Protein AF-A0A485B5W1-F1 (afdb_monomer)

Mean predicted aligned error: 10.77 Å

pLDDT: mean 86.9, std 12.08, range [35.0, 97.88]

Sequence (256 aa):
MRLMSPIAGGEKAIRLLQACAFFSGRDAIAPIDLILLQECLWHDAESRNLLQQQIDILMTGHAWQQQAMLNKLGAITQQRLHIQQQQSDKTALKVTRLGGMFSRKPHYELPPEVQSPTVTLLLQKPLKLHDIEVIHITFERQALENWLEKGGEIRGKLNGIGFALTLNMEVDAAQHLVVRDVSLQGSRLSLPGSSTPENMPTEIRQQLSALDEEWHQQHNRFSEQQKCLFINEEWLGRIEASLQDVAVQIKQAQQC

Radius of gyration: 29.52 Å; Cα contacts (8 Å, |Δi|>4): 318; chains: 1; bounding box: 61×41×85 Å

InterPro domains:
  IPR022547 ATPase, RavA, C-terminal [PF12592] (201-255)
  IPR041538 ATPase RavA-like, AAA lid domain [PF17868] (12-55)
  IPR046898 ATPase RavA, LARA domain [PF20265] (92-193)
  IPR046932 ATPase RavA, LARA domain superfamily [G3DSA:2.40.128.430] (88-199)
  IPR050513 RavA family ATPases [PTHR32204] (11-218)

Organism: Kluyvera cryocrescens (NCBI:txid580)

Nearest PDB structures (foldseek):
  3nbx-assembly1_X  TM=5.928E-01  e=3.652E-31  Escherichia coli K-12
  6q7m-assembly1_Z  TM=5.421E-01  e=2.462E-29  Escherichia coli
  4upb-assembly1_C  TM=5.215E-01  e=1.454E-23  Escherichia coli K-12
  5fl2-assembly1_K  TM=9.332E-01  e=4.124E-14  Escherichia coli K-12
  4upf-assembly1_D  TM=1.004E+00  e=7.769E-10  Escherichia coli str. K-12 substr. MG1655

Secondary structure (DSSP, 8-state):
-----HHHHHHHHHHHHHHHHHHTT-SS--GGGGGGGGGTS-SSHHHHHHHHHHHHHHHHHTTTSHHHHHHHHHHHHHHHHHHHHHHHHHHB-BPEEE--TT-SS-EEE--TT--SSEEEEEEEEEEEETTEEEEEEEEEHHHHHHHHHH-S-EEEEETT-SSPEEEEEEE-TTSBEEEE-TT--EEEEE-TTS-PPPSS-HHHHHHHHHHHHHHHHHHHHHHHH---TTS-HHHHHHHHHHHHHHHHHHHHHHH-

Foldseek 3Di:
DDDDDLVNLVVVLVVQQCVLQVVLVHNDRALQSCCCCLVRRDDDPVSSVVSNVVNLCCLLPPRLPLVVLVVLLVVLLVVFVVVLVVLCLVFFFAWDWDDDPDDPDIATHGDPVPDDQKFKWAWLDFDQAPNDTAGIWIAGRVQVNCCRGPNDWGFTDGVPDDDTDTWDWDQDPSRFIWTAHPVRDITTIGGPPSDRPPSADPVSVVSLVVSVVSLVVSVVSLVSVVSGPVGDVVSVVSSVVSSVVSVVSSVVSVVD

Solvent-accessible surface area (backbone atoms only — not comparable to full-atom values): 14519 Å² total; per-residue (Å²): 135,81,80,73,53,74,69,64,50,52,58,52,51,52,54,50,32,47,50,52,20,47,80,44,79,35,100,55,72,52,67,75,47,58,60,61,48,56,82,65,75,50,88,50,74,67,49,34,53,52,41,45,52,53,49,49,51,38,53,42,32,51,60,63,41,40,48,58,53,51,53,51,50,51,51,51,54,50,52,48,53,50,52,53,51,56,50,44,66,74,35,34,40,57,43,48,74,52,86,60,104,78,62,97,61,82,26,38,39,79,47,89,85,71,71,57,71,60,42,60,31,32,38,77,47,70,43,58,50,94,89,36,84,32,51,32,37,30,30,50,36,70,60,54,49,48,32,37,53,73,49,82,86,45,58,32,14,55,63,73,43,86,68,65,40,80,53,55,67,48,72,47,98,85,31,30,41,31,42,38,37,94,84,66,54,72,23,45,29,19,49,82,85,44,77,76,76,68,88,71,51,71,69,60,52,52,52,52,50,54,51,50,53,51,49,52,54,37,53,50,54,47,66,68,57,66,66,38,92,89,58,62,66,70,58,52,55,51,34,50,49,37,50,48,54,50,53,52,52,53,54,50,65,74,72,101

Structure (mmCIF, N/CA/C/O backbone):
data_AF-A0A485B5W1-F1
#
_entry.id   AF-A0A485B5W1-F1
#
loop_
_atom_site.group_PDB
_atom_site.id
_atom_site.type_symbol
_atom_site.label_atom_id
_atom_site.label_alt_id
_atom_site.label_comp_id
_atom_site.label_asym_id
_atom_site.label_entity_id
_atom_site.label_seq_id
_atom_site.pdbx_PDB_ins_code
_atom_site.Cartn_x
_atom_site.Cartn_y
_atom_site.Cartn_z
_atom_site.occupancy
_atom_site.B_iso_or_equiv
_atom_site.auth_seq_id
_atom_site.auth_comp_id
_atom_site.auth_asym_id
_atom_site.auth_atom_id
_atom_site.pdbx_PDB_model_num
ATOM 1 N N . MET A 1 1 ? 20.184 -15.939 -48.953 1.00 35.62 1 MET A N 1
ATOM 2 C CA . MET A 1 1 ? 19.481 -15.668 -47.683 1.00 35.62 1 MET A CA 1
ATOM 3 C C . MET A 1 1 ? 20.337 -16.246 -46.557 1.00 35.62 1 MET A C 1
ATOM 5 O O . MET A 1 1 ? 20.283 -17.441 -46.307 1.00 35.62 1 MET A O 1
ATOM 9 N N . ARG A 1 2 ? 21.281 -15.463 -46.009 1.00 35.00 2 ARG A N 1
ATOM 10 C CA . ARG A 1 2 ? 22.162 -15.941 -44.928 1.00 35.00 2 ARG A CA 1
ATOM 11 C C . ARG A 1 2 ? 21.379 -15.849 -43.623 1.00 35.00 2 ARG A C 1
ATOM 13 O O . ARG A 1 2 ? 21.123 -14.744 -43.160 1.00 35.00 2 ARG A O 1
ATOM 20 N N . LEU A 1 3 ? 21.014 -16.999 -43.063 1.00 40.00 3 LEU A N 1
ATOM 21 C CA . LEU A 1 3 ? 20.610 -17.119 -41.666 1.00 40.00 3 LEU A CA 1
ATOM 22 C C . LEU A 1 3 ? 21.776 -16.601 -40.814 1.00 40.00 3 LEU A C 1
ATOM 24 O O . LEU A 1 3 ? 22.820 -17.245 -40.715 1.00 40.00 3 LEU A O 1
ATOM 28 N N . MET A 1 4 ? 21.645 -15.385 -40.283 1.00 40.59 4 MET A N 1
ATOM 29 C CA . MET A 1 4 ? 22.528 -14.903 -39.226 1.00 40.59 4 MET A CA 1
ATOM 30 C C . MET A 1 4 ? 22.317 -15.823 -38.021 1.00 40.59 4 MET A C 1
ATOM 32 O O . MET A 1 4 ? 21.194 -15.951 -37.543 1.00 40.59 4 MET A O 1
ATOM 36 N N . SER A 1 5 ? 23.381 -16.485 -37.554 1.00 41.84 5 SER A N 1
ATOM 37 C CA . SER A 1 5 ? 23.337 -17.262 -36.312 1.00 41.84 5 SER A CA 1
ATOM 38 C C . SER A 1 5 ? 22.783 -16.396 -35.171 1.00 41.84 5 SER A C 1
ATOM 40 O O . SER A 1 5 ? 23.207 -15.241 -35.060 1.00 41.84 5 SER A O 1
ATOM 42 N N . PRO A 1 6 ? 21.930 -16.934 -34.278 1.00 50.56 6 PRO A N 1
ATOM 43 C CA . PRO A 1 6 ? 21.351 -16.189 -33.151 1.00 50.56 6 PRO A CA 1
ATOM 44 C C . PRO A 1 6 ? 22.407 -15.465 -32.296 1.00 50.56 6 PRO A C 1
ATOM 46 O O . PRO A 1 6 ? 22.206 -14.342 -31.845 1.00 50.56 6 PRO A O 1
ATOM 49 N N . ILE A 1 7 ? 23.589 -16.076 -32.163 1.00 51.03 7 ILE A N 1
ATOM 50 C CA . ILE A 1 7 ? 24.740 -15.556 -31.411 1.00 51.03 7 ILE A CA 1
ATOM 51 C C . ILE A 1 7 ? 25.354 -14.309 -32.085 1.00 51.03 7 ILE A C 1
ATOM 53 O O . ILE A 1 7 ? 25.757 -13.368 -31.407 1.00 51.03 7 ILE A O 1
ATOM 57 N N . ALA A 1 8 ? 25.364 -14.251 -33.421 1.00 56.09 8 ALA A N 1
ATOM 58 C CA . ALA A 1 8 ? 25.905 -13.118 -34.177 1.00 56.09 8 ALA A CA 1
ATOM 59 C C . ALA A 1 8 ? 24.960 -11.900 -34.194 1.00 56.09 8 ALA A C 1
ATOM 61 O O . ALA A 1 8 ? 25.404 -10.781 -34.458 1.00 56.09 8 ALA A O 1
ATOM 62 N N . GLY A 1 9 ? 23.663 -12.105 -33.936 1.00 64.88 9 GLY A N 1
ATOM 63 C CA . GLY A 1 9 ? 22.690 -11.024 -33.752 1.00 64.88 9 GLY A CA 1
ATOM 64 C C . GLY A 1 9 ? 22.901 -10.280 -32.431 1.00 64.88 9 GLY A C 1
ATOM 65 O O . GLY A 1 9 ? 22.929 -9.051 -32.419 1.00 64.88 9 GLY A O 1
ATOM 66 N N . GLY A 1 10 ? 23.154 -11.020 -31.346 1.00 69.75 10 GLY A N 1
ATOM 67 C CA . GLY A 1 10 ? 23.384 -10.452 -30.014 1.00 69.75 10 GLY A CA 1
ATOM 68 C C . GLY A 1 10 ? 24.636 -9.576 -29.924 1.00 69.75 10 GLY A C 1
ATOM 69 O O . GLY A 1 10 ? 24.576 -8.474 -29.387 1.00 69.75 10 GLY A O 1
ATOM 70 N N . GLU A 1 11 ? 25.760 -10.004 -30.510 1.00 80.19 11 GLU A N 1
ATOM 71 C CA . GLU A 1 11 ? 27.005 -9.218 -30.464 1.00 80.19 11 GLU A CA 1
ATOM 72 C C . GLU A 1 11 ? 26.877 -7.878 -31.212 1.00 80.19 11 GLU A C 1
ATOM 74 O O . GLU A 1 11 ? 27.370 -6.845 -30.757 1.00 80.19 11 GLU A O 1
ATOM 79 N N . LYS A 1 12 ? 26.163 -7.869 -32.345 1.00 85.00 12 LYS A N 1
ATOM 80 C CA . LYS A 1 12 ? 25.886 -6.639 -33.102 1.00 85.00 12 LYS A CA 1
ATOM 81 C C . LYS A 1 12 ? 24.940 -5.709 -32.348 1.00 85.00 12 LYS A C 1
ATOM 83 O O . LYS A 1 12 ? 25.176 -4.504 -32.339 1.00 85.00 12 LYS A O 1
ATOM 88 N N . ALA A 1 13 ? 23.915 -6.264 -31.702 1.00 87.56 13 ALA A N 1
ATOM 89 C CA . ALA A 1 13 ? 22.994 -5.497 -30.873 1.00 87.56 13 ALA A CA 1
ATOM 90 C C . ALA A 1 13 ? 23.733 -4.823 -29.708 1.00 87.56 13 ALA A C 1
ATOM 92 O O . ALA A 1 13 ? 23.578 -3.627 -29.506 1.00 87.56 13 ALA A O 1
ATOM 93 N N . ILE A 1 14 ? 24.627 -5.534 -29.013 1.00 89.25 14 ILE A N 1
ATOM 94 C CA . ILE A 1 14 ? 25.430 -4.950 -27.925 1.00 89.25 14 ILE A CA 1
ATOM 95 C C . ILE A 1 14 ? 26.284 -3.779 -28.426 1.00 89.25 14 ILE A C 1
ATOM 97 O O . ILE A 1 14 ? 26.302 -2.727 -27.791 1.00 89.25 14 ILE A O 1
ATOM 101 N N . ARG A 1 15 ? 26.949 -3.914 -29.581 1.00 91.69 15 ARG A N 1
ATOM 102 C CA . ARG A 1 15 ? 27.729 -2.807 -30.164 1.00 91.69 15 ARG A CA 1
ATOM 103 C C . ARG A 1 15 ? 26.858 -1.596 -30.504 1.00 91.69 15 ARG A C 1
ATOM 105 O O . ARG A 1 15 ? 27.306 -0.467 -30.323 1.00 91.69 15 ARG A O 1
ATOM 112 N N . LEU A 1 16 ? 25.624 -1.816 -30.962 1.00 92.25 16 LEU A N 1
ATOM 113 C CA . LEU A 1 16 ? 24.659 -0.739 -31.195 1.00 92.25 16 LEU A CA 1
ATOM 114 C C . LEU A 1 16 ? 24.298 -0.021 -29.887 1.00 92.25 16 LEU A C 1
ATOM 116 O O . LEU A 1 16 ? 24.321 1.205 -29.848 1.00 92.25 16 LEU A O 1
ATOM 120 N N . LEU A 1 17 ? 24.028 -0.768 -28.812 1.00 93.62 17 LEU A N 1
ATOM 121 C CA . LEU A 1 17 ? 23.739 -0.193 -27.493 1.00 93.62 17 LEU A CA 1
ATOM 122 C C . LEU A 1 17 ? 24.925 0.622 -26.952 1.00 93.62 17 LEU A C 1
ATOM 124 O O . LEU A 1 17 ? 24.738 1.720 -26.437 1.00 93.62 17 LEU A O 1
ATOM 128 N N . GLN A 1 18 ? 26.153 0.120 -27.114 1.00 94.19 18 GLN A N 1
ATOM 129 C CA . GLN A 1 18 ? 27.373 0.840 -26.726 1.00 94.19 18 GLN A CA 1
ATOM 130 C C . GLN A 1 18 ? 27.545 2.139 -27.517 1.00 94.19 18 GLN A C 1
ATOM 132 O O . GLN A 1 18 ? 27.874 3.171 -26.937 1.00 94.19 18 GLN A O 1
ATOM 137 N N . ALA A 1 19 ? 27.298 2.105 -28.829 1.00 93.25 19 ALA A N 1
ATOM 138 C CA . ALA A 1 19 ? 27.342 3.301 -29.662 1.00 93.25 19 ALA A CA 1
ATOM 139 C C . ALA A 1 19 ? 26.269 4.317 -29.240 1.00 93.25 19 ALA A C 1
ATOM 141 O O . ALA A 1 19 ? 26.565 5.505 -29.137 1.00 93.25 19 ALA A O 1
ATOM 142 N N . CYS A 1 20 ? 25.052 3.855 -28.942 1.00 92.69 20 CYS A N 1
ATOM 143 C CA . CYS A 1 20 ? 23.964 4.693 -28.441 1.00 92.69 20 CYS A CA 1
ATOM 144 C C . CYS A 1 20 ? 24.353 5.415 -27.143 1.00 92.69 20 CYS A C 1
ATOM 146 O O . CYS A 1 20 ? 24.204 6.637 -27.052 1.00 92.69 20 CYS A O 1
ATOM 148 N N . ALA A 1 21 ? 24.924 4.686 -26.180 1.00 93.19 21 ALA A N 1
ATOM 149 C CA . ALA A 1 21 ? 25.443 5.259 -24.942 1.00 93.19 21 ALA A CA 1
ATOM 150 C C . ALA A 1 21 ? 26.533 6.307 -25.213 1.00 93.19 21 ALA A C 1
ATOM 152 O O . ALA A 1 21 ? 26.399 7.452 -24.778 1.00 93.19 21 ALA A O 1
ATOM 153 N N . PHE A 1 22 ? 27.544 5.951 -26.011 1.00 94.44 22 PHE A N 1
ATOM 154 C CA . PHE A 1 22 ? 28.666 6.828 -26.347 1.00 94.44 22 PHE A CA 1
ATOM 155 C C . PHE A 1 22 ? 28.212 8.138 -27.008 1.00 94.44 22 PHE A C 1
ATOM 157 O O . PHE A 1 22 ? 28.581 9.223 -26.562 1.00 94.44 22 PHE A O 1
ATOM 164 N N . PHE A 1 23 ? 27.354 8.066 -28.031 1.00 94.06 23 PHE A N 1
ATOM 165 C CA . PHE A 1 23 ? 26.835 9.255 -28.720 1.00 94.06 23 PHE A CA 1
ATOM 166 C C . PHE A 1 23 ? 25.823 10.053 -27.888 1.00 94.06 23 PHE A C 1
ATOM 168 O O . PHE A 1 23 ? 25.570 11.215 -28.196 1.00 94.06 23 PHE A O 1
ATOM 175 N N . SER A 1 24 ? 25.280 9.462 -26.822 1.00 91.81 24 SER A N 1
ATOM 176 C CA . SER A 1 24 ? 24.464 10.163 -25.822 1.00 91.81 24 SER A CA 1
ATOM 177 C C . SER A 1 24 ? 25.302 10.728 -24.664 1.00 91.81 24 SER A C 1
ATOM 179 O O . SER A 1 24 ? 24.736 11.184 -23.674 1.00 91.81 24 SER A O 1
ATOM 181 N N . GLY A 1 25 ? 26.639 10.693 -24.757 1.00 91.00 25 GLY A N 1
ATOM 182 C CA . GLY A 1 25 ? 27.549 11.233 -23.741 1.00 91.00 25 GLY A CA 1
ATOM 183 C C . GLY A 1 25 ? 27.691 10.364 -22.488 1.00 91.00 25 GLY A C 1
ATOM 184 O O . GLY A 1 25 ? 28.016 10.888 -21.426 1.00 91.00 25 GLY A O 1
ATOM 185 N N . ARG A 1 26 ? 27.417 9.056 -22.589 1.00 92.56 26 ARG A N 1
ATOM 186 C CA . ARG A 1 26 ? 27.512 8.088 -21.487 1.00 92.56 26 ARG A CA 1
ATOM 187 C C . ARG A 1 26 ? 28.623 7.072 -21.742 1.00 92.56 26 ARG A C 1
ATOM 189 O O . ARG A 1 26 ? 28.743 6.541 -22.841 1.00 92.56 26 ARG A O 1
ATOM 196 N N . ASP A 1 27 ? 29.355 6.720 -20.688 1.00 91.69 27 ASP A N 1
ATOM 197 C CA . ASP A 1 27 ? 30.439 5.724 -20.745 1.00 91.69 27 ASP A CA 1
ATOM 198 C C . ASP A 1 27 ? 29.948 4.271 -20.594 1.00 91.69 27 ASP A C 1
ATOM 200 O O . ASP A 1 27 ? 30.721 3.322 -20.729 1.00 91.69 27 ASP A O 1
ATOM 204 N N . ALA A 1 28 ? 28.657 4.078 -20.308 1.00 93.62 28 ALA A N 1
ATOM 205 C CA . ALA A 1 28 ? 28.046 2.770 -20.111 1.00 93.62 28 ALA A CA 1
ATOM 206 C C . ALA A 1 28 ? 26.631 2.697 -20.701 1.00 93.62 28 ALA A C 1
ATOM 208 O O . ALA A 1 28 ? 25.897 3.692 -20.750 1.00 93.62 28 ALA A O 1
ATOM 209 N N . ILE A 1 29 ? 26.247 1.482 -21.105 1.00 93.81 29 ILE A N 1
ATOM 210 C CA . ILE A 1 29 ? 24.880 1.157 -21.524 1.00 93.81 29 ILE A CA 1
ATOM 211 C C . ILE A 1 29 ? 23.937 1.418 -20.345 1.00 93.81 29 ILE A C 1
ATOM 213 O O . ILE A 1 29 ? 24.166 0.925 -19.239 1.00 93.81 29 ILE A O 1
ATOM 217 N N . ALA A 1 30 ? 22.875 2.175 -20.593 1.00 93.62 30 ALA A N 1
ATOM 218 C CA . ALA A 1 30 ? 21.804 2.439 -19.647 1.00 93.62 30 ALA A CA 1
ATOM 219 C C . ALA A 1 30 ? 20.557 1.618 -20.010 1.00 93.62 30 ALA A C 1
ATOM 221 O O . ALA A 1 30 ? 20.403 1.216 -21.166 1.00 93.62 30 ALA A O 1
ATOM 222 N N . PRO A 1 31 ? 19.625 1.408 -19.061 1.00 93.69 31 PRO A N 1
ATOM 223 C CA . PRO A 1 31 ? 18.381 0.687 -19.326 1.00 93.69 31 PRO A CA 1
ATOM 224 C C . PRO A 1 31 ? 17.601 1.224 -20.533 1.00 93.69 31 PRO A C 1
ATOM 226 O O . PRO A 1 31 ? 17.065 0.436 -21.305 1.00 93.69 31 PRO A O 1
ATOM 229 N N . ILE A 1 32 ? 17.618 2.543 -20.756 1.00 94.31 32 ILE A N 1
ATOM 230 C CA . ILE A 1 32 ? 16.929 3.184 -21.883 1.00 94.31 32 ILE A CA 1
ATOM 231 C C . ILE A 1 32 ? 17.435 2.721 -23.260 1.00 94.31 32 ILE A C 1
ATOM 233 O O . ILE A 1 32 ? 16.662 2.665 -24.212 1.00 94.31 32 ILE A O 1
ATOM 237 N N . ASP A 1 33 ? 18.709 2.327 -23.373 1.00 94.19 33 ASP A N 1
ATOM 238 C CA . ASP A 1 33 ? 19.275 1.867 -24.646 1.00 94.19 33 ASP A CA 1
ATOM 239 C C . ASP A 1 33 ? 18.606 0.572 -25.114 1.00 94.19 33 ASP A C 1
ATOM 241 O O . ASP A 1 33 ? 18.490 0.329 -26.314 1.00 94.19 33 ASP A O 1
ATOM 245 N N . LEU A 1 34 ? 18.130 -0.256 -24.177 1.00 93.00 34 LEU A N 1
ATOM 246 C CA . LEU A 1 34 ? 17.523 -1.556 -24.469 1.00 93.00 34 LEU A CA 1
ATOM 247 C C . LEU A 1 34 ? 16.257 -1.441 -25.327 1.00 93.00 34 LEU A C 1
ATOM 249 O O . LEU A 1 34 ? 15.891 -2.410 -25.988 1.00 93.00 34 LEU A O 1
ATOM 253 N N . ILE A 1 35 ? 15.631 -0.263 -25.387 1.00 93.31 35 ILE A N 1
ATOM 254 C CA . ILE A 1 35 ? 14.517 0.017 -26.301 1.00 93.31 35 ILE A CA 1
ATOM 255 C C . ILE A 1 35 ? 14.933 -0.223 -27.760 1.00 93.31 35 ILE A C 1
ATOM 257 O O . ILE A 1 35 ? 14.134 -0.725 -28.549 1.00 93.31 35 ILE A O 1
ATOM 261 N N . LEU A 1 36 ? 16.194 0.042 -28.125 1.00 91.75 36 LEU A N 1
ATOM 262 C CA . LEU A 1 36 ? 16.706 -0.180 -29.485 1.00 91.75 36 LEU A CA 1
ATOM 263 C C . LEU A 1 36 ? 16.672 -1.651 -29.911 1.00 91.75 36 LEU A C 1
ATOM 265 O O . LEU A 1 36 ? 16.670 -1.953 -31.107 1.00 91.75 36 LEU A O 1
ATOM 269 N N . LEU A 1 37 ? 16.608 -2.579 -28.953 1.00 89.44 37 LEU A N 1
ATOM 270 C CA . LEU A 1 37 ? 16.493 -3.999 -29.257 1.00 89.44 37 LEU A CA 1
ATOM 271 C C . LEU A 1 37 ? 15.193 -4.322 -29.999 1.00 89.44 37 LEU A C 1
ATOM 273 O O . LEU A 1 37 ? 15.192 -5.292 -30.757 1.00 89.44 37 LEU A O 1
ATOM 277 N N . GLN A 1 38 ? 14.147 -3.488 -29.868 1.00 85.50 38 GLN A N 1
ATOM 278 C CA . GLN A 1 38 ? 12.860 -3.672 -30.551 1.00 85.50 38 GLN A CA 1
ATOM 279 C C . GLN A 1 38 ? 12.995 -3.689 -32.077 1.00 85.50 38 GLN A C 1
ATOM 281 O O . GLN A 1 38 ? 12.179 -4.303 -32.753 1.00 85.50 38 GLN A O 1
ATOM 286 N N . GLU A 1 39 ? 14.049 -3.067 -32.611 1.00 82.25 39 GLU A N 1
ATOM 287 C CA . GLU A 1 39 ? 14.339 -3.017 -34.046 1.00 82.25 39 GLU A CA 1
ATOM 288 C C . GLU A 1 39 ? 15.388 -4.056 -34.482 1.00 82.25 39 GLU A C 1
ATOM 290 O O . GLU A 1 39 ? 15.674 -4.188 -35.670 1.00 82.25 39 GLU A O 1
ATOM 295 N N . CYS A 1 40 ? 15.972 -4.812 -33.542 1.00 83.25 40 CYS A N 1
ATOM 296 C CA . CYS A 1 40 ? 17.137 -5.666 -33.804 1.00 83.25 40 CYS A CA 1
ATOM 297 C C . CYS A 1 40 ? 16.861 -7.174 -33.748 1.00 83.25 40 CYS A C 1
ATOM 299 O O . CYS A 1 40 ? 17.621 -7.942 -34.340 1.00 83.25 40 CYS A O 1
ATOM 301 N N . LEU A 1 41 ? 15.850 -7.619 -32.993 1.00 79.81 41 LEU A N 1
ATOM 302 C CA . LEU A 1 41 ? 15.706 -9.038 -32.622 1.00 79.81 41 LEU A CA 1
ATOM 303 C C . LEU A 1 41 ? 14.535 -9.770 -33.302 1.00 79.81 41 LEU A C 1
ATOM 305 O O . LEU A 1 41 ? 14.390 -10.978 -33.116 1.00 79.81 41 LEU A O 1
ATOM 309 N N . TRP A 1 42 ? 13.711 -9.081 -34.094 1.00 85.38 42 TRP A N 1
ATOM 310 C CA . TRP A 1 42 ? 12.572 -9.691 -34.787 1.00 85.38 42 TRP A CA 1
ATOM 311 C C . TRP A 1 42 ? 12.943 -10.191 -36.190 1.00 85.38 42 TRP A C 1
ATOM 313 O O . TRP A 1 42 ? 13.877 -9.699 -36.822 1.00 85.38 42 TRP A O 1
ATOM 323 N N . HIS A 1 43 ? 12.211 -11.192 -36.677 1.00 86.38 43 HIS A N 1
ATOM 324 C CA . HIS A 1 43 ? 12.403 -11.779 -38.014 1.00 86.38 43 HIS A CA 1
ATOM 325 C C . HIS A 1 43 ? 11.090 -11.964 -38.792 1.00 86.38 43 HIS A C 1
ATOM 327 O O . HIS A 1 43 ? 11.123 -12.230 -39.993 1.00 86.38 43 HIS A O 1
ATOM 333 N N . ASP A 1 44 ? 9.948 -11.770 -38.132 1.00 89.31 44 ASP A N 1
ATOM 334 C CA . ASP A 1 44 ? 8.604 -11.740 -38.704 1.00 89.31 44 ASP A CA 1
ATOM 335 C C . ASP A 1 44 ? 7.676 -10.825 -37.873 1.00 89.31 44 ASP A C 1
ATOM 337 O O . ASP A 1 44 ? 8.092 -10.209 -36.888 1.00 89.31 44 ASP A O 1
ATOM 341 N N . ALA A 1 45 ? 6.412 -10.701 -38.286 1.00 89.25 45 ALA A N 1
ATOM 342 C CA . ALA A 1 45 ? 5.441 -9.838 -37.612 1.00 89.25 45 ALA A CA 1
ATOM 343 C C . ALA A 1 45 ? 5.067 -10.326 -36.198 1.00 89.25 45 ALA A C 1
ATOM 345 O O . ALA A 1 45 ? 4.819 -9.506 -35.316 1.00 89.25 45 ALA A O 1
ATOM 346 N N . GLU A 1 46 ? 5.040 -11.640 -35.968 1.00 91.19 46 GLU A N 1
ATOM 347 C CA . GLU A 1 46 ? 4.682 -12.223 -34.672 1.00 91.19 46 GLU A CA 1
ATOM 348 C C . GLU A 1 46 ? 5.783 -11.970 -33.632 1.00 91.19 46 GLU A C 1
ATOM 350 O O . GLU A 1 46 ? 5.521 -11.421 -32.560 1.00 91.19 46 GLU A O 1
ATOM 355 N N . SER A 1 47 ? 7.035 -12.267 -33.987 1.00 89.25 47 SER A N 1
ATOM 356 C CA . SER A 1 47 ? 8.212 -11.996 -33.157 1.00 89.25 47 SER A CA 1
ATOM 357 C C . SER A 1 47 ? 8.408 -10.504 -32.886 1.00 89.25 47 SER A C 1
ATOM 359 O O . SER A 1 47 ? 8.828 -10.143 -31.787 1.00 89.25 47 SER A O 1
ATOM 361 N N . ARG A 1 48 ? 8.050 -9.625 -33.833 1.00 89.06 48 ARG A N 1
ATOM 362 C CA . ARG A 1 48 ? 8.055 -8.170 -33.619 1.00 89.06 48 ARG A CA 1
ATOM 363 C C . ARG A 1 48 ? 7.070 -7.751 -32.529 1.00 89.06 48 ARG A C 1
ATOM 365 O O . ARG A 1 48 ? 7.455 -7.010 -31.628 1.00 89.06 48 ARG A O 1
ATOM 372 N N . ASN A 1 49 ? 5.829 -8.234 -32.589 1.00 91.19 49 ASN A N 1
ATOM 373 C CA . ASN A 1 49 ? 4.804 -7.896 -31.598 1.00 91.19 49 ASN A CA 1
ATOM 374 C C . ASN A 1 49 ? 5.184 -8.408 -30.203 1.00 91.19 49 ASN A C 1
ATOM 376 O O . ASN A 1 49 ? 5.097 -7.665 -29.226 1.00 91.19 49 ASN A O 1
ATOM 380 N N . LEU A 1 50 ? 5.667 -9.653 -30.117 1.00 91.88 50 LEU A N 1
ATOM 381 C CA . LEU A 1 50 ? 6.135 -10.227 -28.857 1.00 91.88 50 LEU A CA 1
ATOM 382 C C . LEU A 1 50 ? 7.293 -9.410 -28.270 1.00 91.88 50 LEU A C 1
ATOM 384 O O . LEU A 1 50 ? 7.287 -9.093 -27.083 1.00 91.88 50 LEU A O 1
ATOM 388 N N . LEU A 1 51 ? 8.277 -9.041 -29.091 1.00 90.56 51 LEU A N 1
ATOM 389 C CA . LEU A 1 51 ? 9.436 -8.268 -28.652 1.00 90.56 51 LEU A CA 1
ATOM 390 C C . LEU A 1 51 ? 9.052 -6.867 -28.164 1.00 90.56 51 LEU A C 1
ATOM 392 O O . LEU A 1 51 ? 9.543 -6.438 -27.122 1.00 90.56 51 LEU A O 1
ATOM 396 N N . GLN A 1 52 ? 8.159 -6.180 -28.882 1.00 90.31 52 GLN A N 1
ATOM 397 C CA . GLN A 1 52 ? 7.631 -4.884 -28.450 1.00 90.31 52 GLN A CA 1
ATOM 398 C C . GLN A 1 52 ? 6.945 -4.995 -27.086 1.00 90.31 52 GLN A C 1
ATOM 400 O O . GLN A 1 52 ? 7.228 -4.189 -26.204 1.00 90.31 52 GLN A O 1
ATOM 405 N N . GLN A 1 53 ? 6.124 -6.027 -26.875 1.00 92.88 53 GLN A N 1
ATOM 406 C CA . GLN A 1 53 ? 5.479 -6.270 -25.585 1.00 92.88 53 GLN A CA 1
ATOM 407 C C . GLN A 1 53 ? 6.497 -6.555 -24.467 1.00 92.88 53 GLN A C 1
ATOM 409 O O . GLN A 1 53 ? 6.363 -6.032 -23.365 1.00 92.88 53 GLN A O 1
ATOM 414 N N . GLN A 1 54 ? 7.523 -7.372 -24.724 1.00 93.25 54 GLN A N 1
ATOM 415 C CA . GLN A 1 54 ? 8.536 -7.694 -23.711 1.00 93.25 54 GLN A CA 1
ATOM 416 C C . GLN A 1 54 ? 9.385 -6.476 -23.331 1.00 93.25 54 GLN A C 1
ATOM 418 O O . GLN A 1 54 ? 9.691 -6.288 -22.155 1.00 93.25 54 GLN A O 1
ATOM 423 N N . ILE A 1 55 ? 9.740 -5.628 -24.301 1.00 94.44 55 ILE A N 1
ATOM 424 C CA . ILE A 1 55 ? 10.449 -4.371 -24.029 1.00 94.44 55 ILE A CA 1
ATOM 425 C C . ILE A 1 55 ? 9.546 -3.410 -23.261 1.00 94.44 55 ILE A C 1
ATOM 427 O O . ILE A 1 55 ? 10.024 -2.763 -22.335 1.00 94.44 55 ILE A O 1
ATOM 431 N N . ASP A 1 56 ? 8.251 -3.365 -23.576 1.00 94.69 56 ASP A N 1
ATOM 432 C CA . ASP A 1 56 ? 7.290 -2.537 -22.847 1.00 94.69 56 ASP A CA 1
ATOM 433 C C . ASP A 1 56 ? 7.205 -2.928 -21.369 1.00 94.69 56 ASP A C 1
ATOM 435 O O . ASP A 1 56 ? 7.426 -2.085 -20.497 1.00 94.69 56 ASP A O 1
ATOM 439 N N . ILE A 1 57 ? 7.032 -4.222 -21.084 1.00 95.19 57 ILE A N 1
ATOM 440 C CA . ILE A 1 57 ? 7.038 -4.769 -19.718 1.00 95.19 57 ILE A CA 1
ATOM 441 C C . ILE A 1 57 ? 8.373 -4.484 -19.017 1.00 95.19 57 ILE A C 1
ATOM 443 O O . ILE A 1 57 ? 8.402 -4.092 -17.850 1.00 95.19 57 ILE A O 1
ATOM 447 N N . LEU A 1 58 ? 9.496 -4.663 -19.715 1.00 96.06 58 LEU A N 1
ATOM 448 C CA . LEU A 1 58 ? 10.819 -4.423 -19.145 1.00 96.06 58 LEU A CA 1
ATOM 449 C C . LEU A 1 58 ? 11.006 -2.948 -18.764 1.00 96.06 58 LEU A C 1
ATOM 451 O O . LEU A 1 58 ? 11.439 -2.662 -17.648 1.00 96.06 58 LEU A O 1
ATOM 455 N N . MET A 1 59 ? 10.679 -2.023 -19.669 1.00 96.12 59 MET A N 1
ATOM 456 C CA . MET A 1 59 ? 10.890 -0.586 -19.473 1.00 96.12 59 MET A CA 1
ATOM 457 C C . MET A 1 59 ? 9.952 0.008 -18.423 1.00 96.12 59 MET A C 1
ATOM 459 O O . MET A 1 59 ? 10.390 0.819 -17.609 1.00 96.12 59 MET A O 1
ATOM 463 N N . THR A 1 60 ? 8.685 -0.410 -18.413 1.00 96.62 60 THR A N 1
ATOM 464 C CA . THR A 1 60 ? 7.666 0.123 -17.493 1.00 96.62 60 THR A CA 1
ATOM 465 C C . THR A 1 60 ? 7.618 -0.612 -16.151 1.00 96.62 60 THR A C 1
ATOM 467 O O . THR A 1 60 ? 7.113 -0.070 -15.173 1.00 96.62 60 THR A O 1
ATOM 470 N N . GLY A 1 61 ? 8.177 -1.824 -16.066 1.00 94.75 61 GLY A N 1
ATOM 471 C CA . GLY A 1 61 ? 8.143 -2.643 -14.852 1.00 94.75 61 GLY A CA 1
ATOM 472 C C . GLY A 1 61 ? 9.482 -2.810 -14.136 1.00 94.75 61 GLY A C 1
ATOM 473 O O . GLY A 1 61 ? 9.511 -2.913 -12.911 1.00 94.75 61 GLY A O 1
ATOM 474 N N . HIS A 1 62 ? 10.606 -2.876 -14.850 1.00 96.12 62 HIS A N 1
ATOM 475 C CA . HIS A 1 62 ? 11.855 -3.381 -14.263 1.00 96.12 62 HIS A CA 1
ATOM 476 C C . HIS A 1 62 ? 13.060 -2.461 -14.443 1.00 96.12 62 HIS A C 1
ATOM 478 O O . HIS A 1 62 ? 13.931 -2.441 -13.572 1.00 96.12 62 HIS A O 1
ATOM 484 N N . ALA A 1 63 ? 13.122 -1.708 -15.542 1.00 95.94 63 ALA A N 1
ATOM 485 C CA . ALA A 1 63 ? 14.284 -0.910 -15.925 1.00 95.94 63 ALA A CA 1
ATOM 486 C C . ALA A 1 63 ? 14.699 0.118 -14.857 1.00 95.94 63 ALA A C 1
ATOM 488 O O . ALA A 1 63 ? 15.894 0.327 -14.646 1.00 95.94 63 ALA A O 1
ATOM 489 N N . TRP A 1 64 ? 13.727 0.673 -14.129 1.00 97.38 64 TRP A N 1
ATOM 490 C CA . TRP A 1 64 ? 13.933 1.584 -12.998 1.00 97.38 64 TRP A CA 1
ATOM 491 C C . TRP A 1 64 ? 13.285 1.050 -11.721 1.00 97.38 64 TRP A C 1
ATOM 493 O O . TRP A 1 64 ? 12.827 1.804 -10.870 1.00 97.38 64 TRP A O 1
ATOM 503 N N . GLN A 1 65 ? 13.267 -0.279 -11.579 1.00 97.06 65 GLN A N 1
ATOM 504 C CA . GLN A 1 65 ? 12.822 -0.982 -10.375 1.00 97.06 65 GLN A CA 1
ATOM 505 C C . GLN A 1 65 ? 11.359 -0.728 -9.979 1.00 97.06 65 GLN A C 1
ATOM 507 O O . GLN A 1 65 ? 11.001 -0.964 -8.826 1.00 97.06 65 GLN A O 1
ATOM 512 N N . GLN A 1 66 ? 10.495 -0.313 -10.910 1.00 96.62 66 GLN A N 1
ATOM 513 C CA . GLN A 1 66 ? 9.095 0.026 -10.629 1.00 96.62 66 GLN A CA 1
ATOM 514 C C . GLN A 1 66 ? 8.372 -1.110 -9.889 1.00 96.62 66 GLN A C 1
ATOM 516 O O . GLN A 1 66 ? 7.879 -0.930 -8.777 1.00 96.62 66 GLN A O 1
ATOM 521 N N . GLN A 1 67 ? 8.416 -2.324 -10.438 1.00 94.94 67 GLN A N 1
ATOM 522 C CA . GLN A 1 67 ? 7.801 -3.510 -9.847 1.00 94.94 67 GLN A CA 1
ATOM 523 C C . GLN A 1 67 ? 8.464 -3.918 -8.526 1.00 94.94 67 GLN A C 1
ATOM 525 O O . GLN A 1 67 ? 7.790 -4.401 -7.619 1.00 94.94 67 GLN A O 1
ATOM 530 N N . ALA A 1 68 ? 9.779 -3.733 -8.388 1.00 96.75 68 ALA A N 1
ATOM 531 C CA . ALA A 1 68 ? 10.472 -4.051 -7.143 1.00 96.75 68 ALA A CA 1
ATOM 532 C C . ALA A 1 68 ? 10.038 -3.104 -6.014 1.00 96.75 68 ALA A C 1
ATOM 534 O O . ALA A 1 68 ? 9.779 -3.565 -4.903 1.00 96.75 68 ALA A O 1
ATOM 535 N N . MET A 1 69 ? 9.887 -1.810 -6.312 1.00 97.19 69 MET A N 1
ATOM 536 C CA . MET A 1 69 ? 9.353 -0.820 -5.378 1.00 97.19 69 MET A CA 1
ATOM 537 C C . MET A 1 69 ? 7.893 -1.112 -5.016 1.00 97.19 69 MET A C 1
ATOM 539 O O . MET A 1 69 ? 7.553 -1.082 -3.837 1.00 97.19 69 MET A O 1
ATOM 543 N N . LEU A 1 70 ? 7.051 -1.492 -5.983 1.00 93.38 70 LEU A N 1
ATOM 544 C CA . LEU A 1 70 ? 5.666 -1.909 -5.716 1.00 93.38 70 LEU A CA 1
ATOM 545 C C . LEU A 1 70 ? 5.593 -3.154 -4.822 1.00 93.38 70 LEU A C 1
ATOM 547 O O . LEU A 1 70 ? 4.792 -3.206 -3.890 1.00 93.38 70 LEU A O 1
ATOM 551 N N . ASN A 1 71 ? 6.459 -4.142 -5.050 1.00 94.38 71 ASN A N 1
ATOM 552 C CA . ASN A 1 71 ? 6.526 -5.334 -4.205 1.00 94.38 71 ASN A CA 1
ATOM 553 C C . ASN A 1 71 ? 6.967 -4.985 -2.771 1.00 94.38 71 ASN A C 1
ATOM 555 O O . ASN A 1 71 ? 6.381 -5.485 -1.810 1.00 94.38 71 ASN A O 1
ATOM 559 N N . LYS A 1 72 ? 7.969 -4.104 -2.616 1.00 94.50 72 LYS A N 1
ATOM 560 C CA . LYS A 1 72 ? 8.396 -3.583 -1.306 1.00 94.50 72 LYS A CA 1
ATOM 561 C C . LYS A 1 72 ? 7.256 -2.834 -0.615 1.00 94.50 72 LYS A C 1
ATOM 563 O O . LYS A 1 72 ? 6.991 -3.097 0.553 1.00 94.50 72 LYS A O 1
ATOM 568 N N . LEU A 1 73 ? 6.547 -1.967 -1.339 1.00 90.50 73 LEU A N 1
ATOM 569 C CA . LEU A 1 73 ? 5.389 -1.239 -0.826 1.00 90.50 73 LEU A CA 1
ATOM 570 C C . LEU A 1 73 ? 4.311 -2.198 -0.311 1.00 90.50 73 LEU A C 1
ATOM 572 O O . LEU A 1 73 ? 3.861 -2.056 0.822 1.00 90.50 73 LEU A O 1
ATOM 576 N N . GLY A 1 74 ? 3.963 -3.222 -1.096 1.00 85.38 74 GLY A N 1
ATOM 577 C CA . GLY A 1 74 ? 3.004 -4.250 -0.691 1.00 85.38 74 GLY A CA 1
ATOM 578 C C . GLY A 1 74 ? 3.416 -4.977 0.594 1.00 85.38 74 GLY A C 1
ATOM 579 O O . GLY A 1 74 ? 2.585 -5.174 1.482 1.00 85.38 74 GLY A O 1
ATOM 580 N N . ALA A 1 75 ? 4.702 -5.309 0.740 1.00 91.38 75 ALA A N 1
ATOM 581 C CA . ALA A 1 75 ? 5.231 -5.916 1.961 1.00 91.38 75 ALA A CA 1
ATOM 582 C C . ALA A 1 75 ? 5.131 -4.970 3.174 1.00 91.38 75 ALA A C 1
ATOM 584 O O . ALA A 1 75 ? 4.709 -5.400 4.249 1.00 91.38 75 ALA A O 1
ATOM 585 N N . ILE A 1 76 ? 5.444 -3.680 3.000 1.00 86.56 76 ILE A N 1
ATOM 586 C CA . ILE A 1 76 ? 5.315 -2.657 4.052 1.00 86.56 76 ILE A CA 1
ATOM 587 C C . ILE A 1 76 ? 3.848 -2.513 4.481 1.00 86.56 76 ILE A C 1
ATOM 589 O O . ILE A 1 76 ? 3.544 -2.513 5.675 1.00 86.56 76 ILE A O 1
ATOM 593 N N . THR A 1 77 ? 2.913 -2.452 3.527 1.00 82.94 77 THR A N 1
ATOM 594 C CA . THR A 1 77 ? 1.472 -2.375 3.813 1.00 82.94 77 THR A CA 1
ATOM 595 C C . THR A 1 77 ? 0.979 -3.601 4.586 1.00 82.94 77 THR A C 1
ATOM 597 O O . THR A 1 77 ? 0.230 -3.460 5.555 1.00 82.94 77 THR A O 1
ATOM 600 N N . GLN A 1 78 ? 1.424 -4.804 4.216 1.00 79.56 78 GLN A N 1
ATOM 601 C CA . GLN A 1 78 ? 1.087 -6.033 4.941 1.00 79.56 78 GLN A CA 1
ATOM 602 C C . GLN A 1 78 ? 1.676 -6.054 6.356 1.00 79.56 78 GLN A C 1
ATOM 604 O O . GLN A 1 78 ? 0.975 -6.399 7.310 1.00 79.56 78 GLN A O 1
ATOM 609 N N . GLN A 1 79 ? 2.939 -5.649 6.512 1.00 84.75 79 GLN A N 1
ATOM 610 C CA . GLN A 1 79 ? 3.591 -5.551 7.817 1.00 84.75 79 GLN A CA 1
ATOM 611 C C . GLN A 1 79 ? 2.848 -4.569 8.726 1.00 84.75 79 GLN A C 1
ATOM 613 O O . GLN A 1 79 ? 2.582 -4.876 9.890 1.00 84.75 79 GLN A O 1
ATOM 618 N N . ARG A 1 80 ? 2.457 -3.410 8.191 1.00 81.44 80 ARG A N 1
ATOM 619 C CA . ARG A 1 80 ? 1.664 -2.418 8.917 1.00 81.44 80 ARG A CA 1
ATOM 620 C C . ARG A 1 80 ? 0.340 -3.002 9.405 1.00 81.44 80 ARG A C 1
ATOM 622 O O . ARG A 1 80 ? 0.026 -2.866 10.586 1.00 81.44 80 ARG A O 1
ATOM 629 N N . LEU A 1 81 ? -0.411 -3.666 8.523 1.00 76.19 81 LEU A N 1
ATOM 630 C CA . LEU A 1 81 ? -1.675 -4.311 8.886 1.00 76.19 81 LEU A CA 1
ATOM 631 C C . LEU A 1 81 ? -1.471 -5.331 10.015 1.00 76.19 81 LEU A C 1
ATOM 633 O O . LEU A 1 81 ? -2.260 -5.386 10.956 1.00 76.19 81 LEU A O 1
ATOM 637 N N . HIS A 1 82 ? -0.388 -6.106 9.954 1.00 79.44 82 HIS A N 1
ATOM 638 C CA . HIS A 1 82 ? -0.060 -7.080 10.987 1.00 79.44 82 HIS A CA 1
ATOM 639 C C . HIS A 1 82 ? 0.229 -6.424 12.345 1.00 79.44 82 HIS A C 1
ATOM 641 O O . HIS A 1 82 ? -0.312 -6.858 13.361 1.00 79.44 82 HIS A O 1
ATOM 647 N N . ILE A 1 83 ? 1.034 -5.356 12.372 1.00 80.25 83 ILE A N 1
ATOM 648 C CA . ILE A 1 83 ? 1.334 -4.609 13.605 1.00 80.25 83 ILE A CA 1
ATOM 649 C C . ILE A 1 83 ? 0.053 -4.010 14.190 1.00 80.25 83 ILE A C 1
ATOM 651 O O . ILE A 1 83 ? -0.196 -4.136 15.390 1.00 80.25 83 ILE A O 1
ATOM 655 N N . GLN A 1 84 ? -0.785 -3.411 13.343 1.00 74.88 84 GLN A N 1
ATOM 656 C CA . GLN A 1 84 ? -2.063 -2.842 13.759 1.00 74.88 84 GLN A CA 1
ATOM 657 C C . GLN A 1 84 ? -2.981 -3.910 14.369 1.00 74.88 84 GLN A C 1
ATOM 659 O O . GLN A 1 84 ? -3.577 -3.678 15.419 1.00 74.88 84 GLN A O 1
ATOM 664 N N . GLN A 1 85 ? -3.048 -5.098 13.765 1.00 71.06 85 GLN A N 1
ATOM 665 C CA . GLN A 1 85 ? -3.825 -6.221 14.288 1.00 71.06 85 GLN A CA 1
ATOM 666 C C . GLN A 1 85 ? -3.294 -6.707 15.649 1.00 71.06 85 GLN A C 1
ATOM 668 O O . GLN A 1 85 ? -4.074 -6.914 16.576 1.00 71.06 85 GLN A O 1
ATOM 673 N N . GLN A 1 86 ? -1.973 -6.826 15.814 1.00 77.12 86 GLN A N 1
ATOM 674 C CA . GLN A 1 86 ? -1.375 -7.228 17.092 1.00 77.12 86 GLN A CA 1
ATOM 675 C C . GLN A 1 86 ? -1.614 -6.200 18.206 1.00 77.12 86 GLN A C 1
ATOM 677 O O . GLN A 1 86 ? -1.883 -6.565 19.352 1.00 77.12 86 GLN A O 1
ATOM 682 N N . GLN A 1 87 ? -1.499 -4.906 17.895 1.00 75.25 87 GLN A N 1
ATOM 683 C CA . GLN A 1 87 ? -1.809 -3.837 18.848 1.00 75.25 87 GLN A CA 1
ATOM 684 C C . GLN A 1 87 ? -3.301 -3.820 19.190 1.00 75.25 87 GLN A C 1
ATOM 686 O O . GLN A 1 87 ? -3.669 -3.622 20.350 1.00 75.25 87 GLN A O 1
ATOM 691 N N . SER A 1 88 ? -4.148 -4.087 18.195 1.00 73.50 88 SER A N 1
ATOM 692 C CA . SER A 1 88 ? -5.585 -4.240 18.366 1.00 73.50 88 SER A CA 1
ATOM 693 C C . SER A 1 88 ? -5.915 -5.357 19.358 1.00 73.50 88 SER A C 1
ATOM 695 O O . SER A 1 88 ? -6.621 -5.094 20.328 1.00 73.50 88 SER A O 1
ATOM 697 N N . ASP A 1 89 ? -5.350 -6.558 19.191 1.00 77.06 89 ASP A N 1
ATOM 698 C CA . ASP A 1 89 ? -5.568 -7.692 20.106 1.00 77.06 89 ASP A CA 1
ATOM 699 C C . ASP A 1 89 ? -5.092 -7.389 21.542 1.00 77.06 89 ASP A C 1
ATOM 701 O O . ASP A 1 89 ? -5.745 -7.779 22.509 1.00 77.06 89 ASP A O 1
ATOM 705 N N . LYS A 1 90 ? -3.965 -6.675 21.706 1.00 80.25 90 LYS A N 1
ATOM 706 C CA . LYS A 1 90 ? -3.408 -6.329 23.031 1.00 80.25 90 LYS A CA 1
ATOM 707 C C . LYS A 1 90 ? -4.225 -5.290 23.797 1.00 80.25 90 LYS A C 1
ATOM 709 O O . LYS A 1 90 ? -4.194 -5.287 25.023 1.00 80.25 90 LYS A O 1
ATOM 714 N N . THR A 1 91 ? -4.878 -4.373 23.090 1.00 79.56 91 THR A N 1
ATOM 715 C CA . THR A 1 91 ? -5.563 -3.219 23.698 1.00 79.56 91 THR A CA 1
ATOM 716 C C . THR A 1 91 ? -7.082 -3.353 23.692 1.00 79.56 91 THR A C 1
ATOM 718 O O . THR A 1 91 ? -7.755 -2.625 24.418 1.00 79.56 91 THR A O 1
ATOM 721 N N . ALA A 1 92 ? -7.639 -4.253 22.877 1.00 86.50 92 ALA A N 1
ATOM 722 C CA . ALA A 1 92 ? -9.078 -4.451 22.775 1.00 86.50 92 ALA A CA 1
ATOM 723 C C . ALA A 1 92 ? -9.648 -5.040 24.066 1.00 86.50 92 ALA A C 1
ATOM 725 O O . ALA A 1 92 ? -9.055 -5.911 24.705 1.00 86.50 92 ALA A O 1
ATOM 726 N N . LEU A 1 93 ? -10.860 -4.609 24.405 1.00 89.56 93 LEU A N 1
ATOM 727 C CA . LEU A 1 93 ? -11.629 -5.192 25.486 1.00 89.56 93 LEU A CA 1
ATOM 728 C C . LEU A 1 93 ? -11.990 -6.630 25.109 1.00 89.56 93 LEU A C 1
ATOM 730 O O . LEU A 1 93 ? -12.745 -6.868 24.162 1.00 89.56 93 LEU A O 1
ATOM 734 N N . LYS A 1 94 ? -11.434 -7.587 25.849 1.00 92.06 94 LYS A N 1
ATOM 735 C CA . LYS A 1 94 ? -11.740 -9.006 25.696 1.00 92.06 94 LYS A CA 1
ATOM 736 C C . LYS A 1 94 ? -12.861 -9.397 26.648 1.00 92.06 94 LYS A C 1
ATOM 738 O O . LYS A 1 94 ? -12.768 -9.121 27.837 1.00 92.06 94 LYS A O 1
ATOM 743 N N . VAL A 1 95 ? -13.898 -10.051 26.144 1.00 92.75 95 VAL A N 1
ATOM 744 C CA . VAL A 1 95 ? -14.982 -10.606 26.963 1.00 92.75 95 VAL A CA 1
ATOM 745 C C . VAL A 1 95 ? -14.741 -12.080 27.262 1.00 92.75 95 VAL A C 1
ATOM 747 O O . VAL A 1 95 ? -14.141 -12.810 26.471 1.00 92.75 95 VAL A O 1
ATOM 750 N N . THR A 1 96 ? -15.222 -12.543 28.411 1.00 91.31 96 THR A N 1
ATOM 751 C CA . THR A 1 96 ? -15.076 -13.947 28.807 1.00 91.31 96 THR A CA 1
ATOM 752 C C . THR A 1 96 ? -16.269 -14.732 28.294 1.00 91.31 96 THR A C 1
ATOM 754 O O . THR A 1 96 ? -17.409 -14.405 28.606 1.00 91.31 96 THR A O 1
ATOM 757 N N . ARG A 1 97 ? -16.030 -15.777 27.499 1.00 88.75 97 ARG A N 1
ATOM 758 C CA . ARG A 1 97 ? -17.105 -16.675 27.064 1.00 88.75 97 ARG A CA 1
ATOM 759 C C . ARG A 1 97 ? -17.518 -17.581 28.221 1.00 88.75 97 ARG A C 1
ATOM 761 O O . ARG A 1 97 ? -16.717 -18.396 28.676 1.00 88.75 97 ARG A O 1
ATOM 768 N N . LEU A 1 98 ? -18.782 -17.507 28.614 1.00 84.56 98 LEU A N 1
ATOM 769 C CA . LEU A 1 98 ? -19.388 -18.452 29.538 1.00 84.56 98 LEU A CA 1
ATOM 770 C C . LEU A 1 98 ? -19.939 -19.663 28.782 1.00 84.56 98 LEU A C 1
ATOM 772 O O . LEU A 1 98 ? -20.695 -19.544 27.813 1.00 84.56 98 LEU A O 1
ATOM 776 N N . GLY A 1 99 ? -19.541 -20.852 29.230 1.00 69.19 99 GLY A N 1
ATOM 777 C CA . GLY A 1 99 ? -20.020 -22.125 28.706 1.00 69.19 99 GLY A CA 1
ATOM 778 C C . GLY A 1 99 ? -21.013 -22.779 29.659 1.00 69.19 99 GLY A C 1
ATOM 779 O O . GLY A 1 99 ? -20.625 -23.248 30.722 1.00 69.19 99 GLY A O 1
ATOM 780 N N . GLY A 1 100 ? -22.277 -22.878 29.249 1.00 61.44 100 GLY A N 1
ATOM 781 C CA . GLY A 1 100 ? -23.209 -23.873 29.781 1.00 61.44 100 GLY A CA 1
ATOM 782 C C . GLY A 1 100 ? -23.346 -25.010 28.771 1.00 61.44 100 GLY A C 1
ATOM 783 O O . GLY A 1 100 ? -23.548 -24.731 27.590 1.00 61.44 100 GLY A O 1
ATOM 784 N N . MET A 1 101 ? -23.276 -26.273 29.212 1.00 56.47 101 MET A N 1
ATOM 785 C CA . MET A 1 101 ? -23.344 -27.485 28.361 1.00 56.47 101 MET A CA 1
ATOM 786 C C . MET A 1 101 ? -24.580 -27.576 27.432 1.00 56.47 101 MET A C 1
ATOM 788 O O . MET A 1 101 ? -24.646 -28.482 26.609 1.00 56.47 101 MET A O 1
ATOM 792 N N . PHE A 1 102 ? -25.549 -26.659 27.536 1.00 56.25 102 PHE A N 1
ATOM 793 C CA . PHE A 1 102 ? -26.849 -26.719 26.859 1.00 56.25 102 PHE A CA 1
ATOM 794 C C . PHE A 1 102 ? -27.301 -25.422 26.159 1.00 56.25 102 PHE A C 1
ATOM 796 O O . PHE A 1 102 ? -28.401 -25.401 25.602 1.00 56.25 102 PHE A O 1
ATOM 803 N N . SER A 1 103 ? -26.506 -24.341 26.142 1.00 58.56 103 SER A N 1
ATOM 804 C CA . SER A 1 103 ? -26.944 -23.099 25.481 1.00 58.56 103 SER A CA 1
ATOM 805 C C . SER A 1 103 ? -26.635 -23.102 23.980 1.00 58.56 103 SER A C 1
ATOM 807 O O . SER A 1 103 ? -25.500 -23.324 23.562 1.00 58.56 103 SER A O 1
ATOM 809 N N . ARG A 1 104 ? -27.654 -22.833 23.149 1.00 66.06 104 ARG A N 1
ATOM 810 C CA . ARG A 1 104 ? -27.532 -22.761 21.677 1.00 66.06 104 ARG A CA 1
ATOM 811 C C . ARG A 1 104 ? -26.734 -21.545 21.193 1.00 66.06 104 ARG A C 1
ATOM 813 O O . ARG A 1 104 ? -26.310 -21.533 20.041 1.00 66.06 104 ARG A O 1
ATOM 820 N N . LYS A 1 105 ? -26.551 -20.524 22.037 1.00 68.62 105 LYS A N 1
ATOM 821 C CA . LYS A 1 105 ? -25.759 -19.326 21.735 1.00 68.62 105 LYS A CA 1
ATOM 822 C C . LYS A 1 105 ? -24.712 -19.106 22.831 1.00 68.62 105 LYS A C 1
ATOM 824 O O . LYS A 1 105 ? -25.025 -19.317 24.001 1.00 68.62 105 LYS A O 1
ATOM 829 N N . PRO A 1 106 ? -23.475 -18.725 22.473 1.00 74.94 106 PRO A N 1
ATOM 830 C CA . PRO A 1 106 ? -22.460 -18.379 23.457 1.00 74.94 106 PRO A CA 1
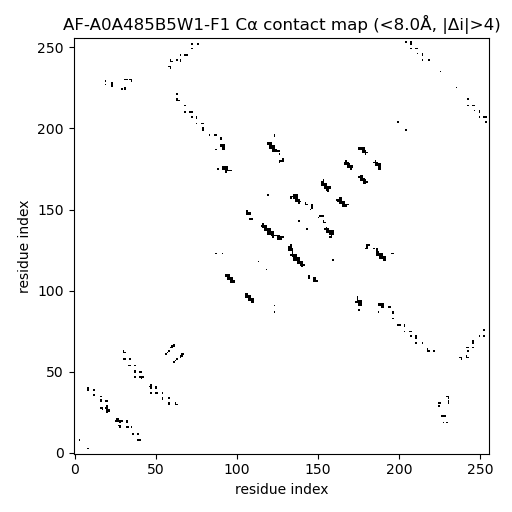ATOM 831 C C . PRO A 1 106 ? -22.901 -17.145 24.252 1.00 74.94 106 PRO A C 1
ATOM 833 O O . PRO A 1 106 ? -23.377 -16.178 23.664 1.00 74.94 106 PRO A O 1
ATOM 836 N N . HIS A 1 107 ? -22.727 -17.201 25.569 1.00 85.88 107 HIS A N 1
ATOM 837 C CA . HIS A 1 107 ? -22.895 -16.056 26.457 1.00 85.88 107 HIS A CA 1
ATOM 838 C C . HIS A 1 107 ? -21.525 -15.461 26.760 1.00 85.88 107 HIS A C 1
ATOM 840 O O . HIS A 1 107 ? -20.527 -16.192 26.811 1.00 85.88 107 HIS A O 1
ATOM 846 N N . TYR A 1 108 ? -21.479 -14.150 26.958 1.00 91.06 108 TYR A N 1
ATOM 847 C CA . TYR A 1 108 ? -20.251 -13.437 27.269 1.00 91.06 108 TYR A CA 1
ATOM 848 C C . TYR A 1 108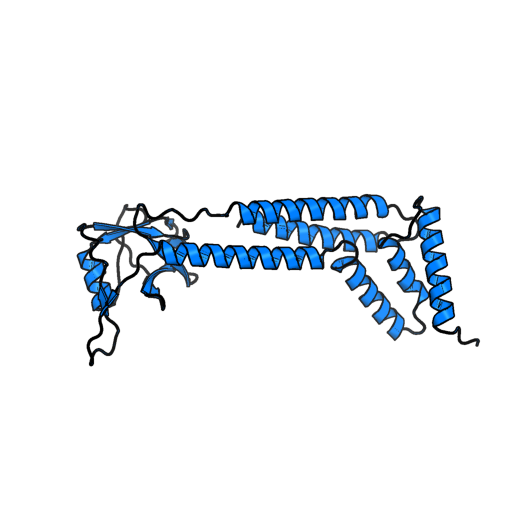 ? -20.425 -12.583 28.522 1.00 91.06 108 TYR A C 1
ATOM 850 O O . TYR A 1 108 ? -21.520 -12.114 28.812 1.00 91.06 108 TYR A O 1
ATOM 858 N N . GLU A 1 109 ? -19.330 -12.362 29.235 1.00 91.94 109 GLU A N 1
ATOM 859 C CA . GLU A 1 109 ? -19.268 -11.476 30.394 1.00 91.94 109 GLU A CA 1
ATOM 860 C C . GLU A 1 109 ? -18.186 -10.415 30.213 1.00 91.94 109 GLU A C 1
ATOM 862 O O . GLU A 1 109 ? -17.129 -10.661 29.615 1.00 91.94 109 GLU A O 1
ATOM 867 N N . LEU A 1 110 ? -18.456 -9.226 30.757 1.00 91.44 110 LEU A N 1
ATOM 868 C CA . LEU A 1 110 ? -17.460 -8.168 30.864 1.00 91.44 110 LEU A CA 1
ATOM 869 C C . LEU A 1 110 ? -16.353 -8.572 31.850 1.00 91.44 110 LEU A C 1
ATOM 871 O O . LEU A 1 110 ? -16.626 -9.247 32.844 1.00 91.44 110 LEU A O 1
ATOM 875 N N . PRO A 1 111 ? -15.104 -8.133 31.624 1.00 89.38 111 PRO A N 1
ATOM 876 C CA . PRO A 1 111 ? -14.032 -8.305 32.594 1.00 89.38 111 PRO A CA 1
ATOM 877 C C . PRO A 1 111 ? -14.365 -7.688 33.957 1.00 89.38 111 PRO A C 1
ATOM 879 O O . PRO A 1 111 ? -14.994 -6.627 34.011 1.00 89.38 111 PRO A O 1
ATOM 882 N N . PRO A 1 112 ? -13.852 -8.266 35.059 1.00 84.31 112 PRO A N 1
ATOM 883 C CA . PRO A 1 112 ? -14.083 -7.762 36.418 1.00 84.31 112 PRO A CA 1
ATOM 884 C C . PRO A 1 112 ? -13.515 -6.351 36.658 1.00 84.31 112 PRO A C 1
ATOM 886 O O . PRO A 1 112 ? -13.859 -5.697 37.642 1.00 84.31 112 PRO A O 1
ATOM 889 N N . GLU A 1 113 ? -12.647 -5.879 35.763 1.00 84.25 113 GLU A N 1
ATOM 890 C CA . GLU A 1 113 ? -12.064 -4.535 35.749 1.00 84.25 113 GLU A CA 1
ATOM 891 C C . GLU A 1 113 ? -13.098 -3.451 35.392 1.00 84.25 113 GLU A C 1
ATOM 893 O O . GLU A 1 113 ? -12.966 -2.297 35.798 1.00 84.25 113 GLU A O 1
ATOM 898 N N . VAL A 1 114 ? -14.165 -3.812 34.669 1.00 86.56 114 VAL A N 1
ATOM 899 C CA . VAL A 1 114 ? -15.197 -2.878 34.205 1.00 86.56 114 VAL A CA 1
ATOM 900 C C . VAL A 1 114 ? -16.316 -2.786 35.241 1.00 86.56 114 VAL A C 1
ATOM 902 O O . VAL A 1 114 ? -17.342 -3.453 35.143 1.00 86.56 114 VAL A O 1
ATOM 905 N N . GLN A 1 115 ? -16.114 -1.952 36.265 1.00 85.81 115 GLN A N 1
ATOM 906 C CA . GLN A 1 115 ? -17.061 -1.847 37.385 1.00 85.81 115 GLN A CA 1
ATOM 907 C C . GLN A 1 115 ? -18.015 -0.647 37.300 1.00 85.81 115 GLN A C 1
ATOM 909 O O . GLN A 1 115 ? -19.084 -0.662 37.914 1.00 85.81 115 GLN A O 1
ATOM 914 N N . SER A 1 116 ? -17.658 0.383 36.533 1.00 87.69 116 SER A N 1
ATOM 915 C CA . SER A 1 116 ? -18.417 1.633 36.446 1.00 87.69 116 SER A CA 1
ATOM 916 C C . SER A 1 116 ? -19.829 1.432 35.870 1.00 87.69 116 SER A C 1
ATOM 918 O O . SER A 1 116 ? -20.001 0.641 34.944 1.00 87.69 116 SER A O 1
ATOM 920 N N . PRO A 1 117 ? -20.848 2.174 36.355 1.00 91.06 117 PRO A N 1
ATOM 921 C CA . PRO A 1 117 ? -22.228 2.062 35.859 1.00 91.06 117 PRO A CA 1
ATOM 922 C C . PRO A 1 117 ? -22.371 2.511 34.397 1.00 91.06 117 PRO A C 1
ATOM 924 O O . PRO A 1 117 ? -23.261 2.060 33.679 1.00 91.06 117 PRO A O 1
ATOM 927 N N . THR A 1 118 ? -21.470 3.381 33.943 1.00 92.19 118 THR A N 1
ATOM 928 C CA . THR A 1 118 ? -21.319 3.786 32.547 1.00 92.19 118 THR A CA 1
ATOM 929 C C . THR A 1 118 ? -19.961 3.334 32.039 1.00 92.19 118 THR A C 1
ATOM 931 O O . THR A 1 118 ? -18.943 3.620 32.672 1.00 92.19 118 THR A O 1
ATOM 934 N N . VAL A 1 119 ? -19.944 2.678 30.883 1.00 92.56 119 VAL A N 1
ATOM 935 C CA . VAL A 1 119 ? -18.729 2.165 30.248 1.00 92.56 119 VAL A CA 1
ATOM 936 C C . VAL A 1 119 ? -18.471 2.973 28.987 1.00 92.56 119 VAL A C 1
ATOM 938 O O . VAL A 1 119 ? -19.257 2.925 28.044 1.00 92.56 119 VAL A O 1
ATOM 941 N N . THR A 1 120 ? -17.374 3.722 28.964 1.00 91.94 120 THR A N 1
ATOM 942 C CA . THR A 1 120 ? -16.902 4.389 27.747 1.00 91.94 120 THR A CA 1
ATOM 943 C C . THR A 1 120 ? -15.867 3.505 27.082 1.00 91.94 120 THR A C 1
ATOM 945 O O . THR A 1 120 ? -14.889 3.135 27.721 1.00 91.94 120 THR A O 1
ATOM 948 N N . LEU A 1 121 ? -16.080 3.183 25.811 1.00 92.12 121 LEU A N 1
ATOM 949 C CA . LEU A 1 121 ? -15.164 2.392 25.004 1.00 92.12 121 LEU A CA 1
ATOM 950 C C . LEU A 1 121 ? -14.654 3.221 23.829 1.00 92.12 121 LEU A C 1
ATOM 952 O O . LEU A 1 121 ? -15.430 3.901 23.158 1.00 92.12 121 LEU A O 1
ATOM 956 N N . LEU A 1 122 ? -13.351 3.165 23.585 1.00 89.00 122 LEU A N 1
ATOM 957 C CA . LEU A 1 122 ? -12.702 3.826 22.459 1.00 89.00 122 LEU A CA 1
ATOM 958 C C . LEU A 1 122 ? -12.746 2.912 21.234 1.00 89.00 122 LEU A C 1
ATOM 960 O O . LEU A 1 122 ? -12.619 1.696 21.362 1.00 89.00 122 LEU A O 1
ATOM 964 N N . LEU A 1 123 ? -12.902 3.492 20.047 1.00 89.62 123 LEU A N 1
ATOM 965 C CA . LEU A 1 123 ? -12.738 2.775 18.788 1.00 89.62 123 LEU A CA 1
ATOM 966 C C . LEU A 1 123 ? -11.252 2.765 18.428 1.00 89.62 123 LEU A C 1
ATOM 968 O O . LEU A 1 123 ? -10.628 3.819 18.345 1.00 89.62 123 LEU A O 1
ATOM 972 N N . GLN A 1 124 ? -10.687 1.589 18.160 1.00 85.12 124 GLN A N 1
ATOM 973 C CA . GLN A 1 124 ? -9.288 1.488 17.723 1.00 85.12 124 GLN A CA 1
ATOM 974 C C . GLN A 1 124 ? -9.066 2.059 16.318 1.00 85.12 124 GLN A C 1
ATOM 976 O O . GLN A 1 124 ? -7.983 2.547 16.008 1.00 85.12 124 GLN A O 1
ATOM 981 N N . LYS A 1 125 ? -10.101 2.007 15.477 1.00 84.31 125 LYS A N 1
ATOM 982 C CA . LYS A 1 125 ? -10.191 2.713 14.197 1.00 84.31 125 LYS A CA 1
ATOM 983 C C . LYS A 1 125 ? -11.437 3.606 14.220 1.00 84.31 125 LYS A C 1
ATOM 985 O O . LYS A 1 125 ? -12.528 3.050 14.372 1.00 84.31 125 LYS A O 1
ATOM 990 N N . PRO A 1 126 ? -11.323 4.937 14.072 1.00 86.88 126 PRO A N 1
ATOM 991 C CA . PRO A 1 126 ? -12.489 5.806 13.948 1.00 86.88 126 PRO A CA 1
ATOM 992 C C . PRO A 1 126 ? -13.404 5.337 12.814 1.00 86.88 126 PRO A C 1
ATOM 994 O O . PRO A 1 126 ? -12.927 4.937 11.749 1.00 86.88 126 PRO A O 1
ATOM 997 N N . LEU A 1 127 ? -14.715 5.362 13.047 1.00 91.44 127 LEU A N 1
ATOM 998 C CA . LEU A 1 127 ? -15.720 4.992 12.050 1.00 91.44 127 LEU A CA 1
ATOM 999 C C . LEU A 1 127 ? -16.728 6.121 11.872 1.00 91.44 127 LEU A C 1
ATOM 1001 O O . LEU A 1 127 ? -17.020 6.864 12.810 1.00 91.44 127 LEU A O 1
ATOM 1005 N N . LYS A 1 128 ? -17.312 6.201 10.676 1.00 91.62 128 LYS A N 1
ATOM 1006 C CA . LYS A 1 128 ? -18.448 7.081 10.412 1.00 91.62 128 LYS A CA 1
ATOM 1007 C C . LYS A 1 128 ? -19.741 6.353 10.783 1.00 91.62 128 LYS A C 1
ATOM 1009 O O . LYS A 1 128 ? -20.233 5.523 10.022 1.00 91.62 128 LYS A O 1
ATOM 1014 N N . LEU A 1 129 ? -20.281 6.643 11.963 1.00 91.31 129 LEU A N 1
ATOM 1015 C CA . LEU A 1 129 ? -21.532 6.065 12.460 1.00 91.31 129 LEU A CA 1
ATOM 1016 C C . LEU A 1 129 ? -22.606 7.151 12.463 1.00 91.31 129 LEU A C 1
ATOM 1018 O O . LEU A 1 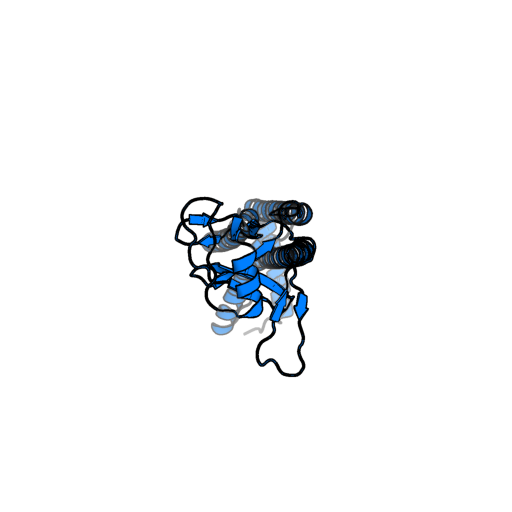129 ? -22.392 8.219 13.030 1.00 91.31 129 LEU A O 1
ATOM 1022 N N . HIS A 1 130 ? -23.760 6.880 11.843 1.00 89.06 130 HIS A N 1
ATOM 1023 C CA . HIS A 1 130 ? -24.860 7.855 11.731 1.00 89.06 130 HIS A CA 1
ATOM 1024 C C . HIS A 1 130 ? -24.393 9.217 11.183 1.00 89.06 130 HIS A C 1
ATOM 1026 O O . HIS A 1 130 ? -24.704 10.266 11.734 1.00 89.06 130 HIS A O 1
ATOM 1032 N N . ASP A 1 131 ? -23.586 9.177 10.122 1.00 86.94 131 ASP A N 1
ATOM 1033 C CA . ASP A 1 131 ? -22.971 10.334 9.459 1.00 86.94 131 ASP A CA 1
ATOM 1034 C C . ASP A 1 131 ? -21.989 11.185 10.277 1.00 86.94 131 ASP A C 1
ATOM 1036 O O . ASP A 1 131 ? -21.479 12.189 9.777 1.00 86.94 131 ASP A O 1
ATOM 1040 N N . ILE A 1 132 ? -21.634 10.742 11.482 1.00 88.56 132 ILE A N 1
ATOM 1041 C CA . ILE A 1 132 ? -20.700 11.428 12.375 1.00 88.56 132 ILE A CA 1
ATOM 1042 C C . ILE A 1 132 ? -19.429 10.589 12.513 1.00 88.56 132 ILE A C 1
ATOM 1044 O O . ILE A 1 132 ? -19.486 9.362 12.584 1.00 88.56 132 ILE A O 1
ATOM 1048 N N . GLU A 1 133 ? -18.270 11.242 12.560 1.00 89.81 133 GLU A N 1
ATOM 1049 C CA . GLU A 1 133 ? -17.014 10.578 12.907 1.00 89.81 133 GLU A CA 1
ATOM 1050 C C . GLU A 1 133 ? -16.982 10.269 14.411 1.00 89.81 133 GLU A C 1
ATOM 1052 O O . GLU A 1 133 ? -17.068 11.160 15.263 1.00 89.81 133 GLU A O 1
ATOM 1057 N N . VAL A 1 134 ? -16.899 8.982 14.742 1.00 88.88 134 VAL A N 1
ATOM 1058 C CA . VAL A 1 134 ? -16.964 8.489 16.116 1.00 88.88 134 VAL A CA 1
ATOM 1059 C C . VAL A 1 134 ? -15.630 7.888 16.515 1.00 88.88 134 VAL A C 1
ATOM 1061 O O . VAL A 1 134 ? -15.109 6.993 15.850 1.00 88.88 134 VAL A O 1
ATOM 1064 N N . ILE A 1 135 ? -15.115 8.361 17.648 1.00 88.19 135 ILE A N 1
ATOM 1065 C CA . ILE A 1 135 ? -13.864 7.885 18.252 1.00 88.19 135 ILE A CA 1
ATOM 1066 C C . ILE A 1 135 ? -14.105 7.133 19.564 1.00 88.19 135 ILE A C 1
ATOM 1068 O O . ILE A 1 135 ? -13.265 6.345 19.988 1.00 88.19 135 ILE A O 1
ATOM 1072 N N . HIS A 1 136 ? -15.253 7.348 20.213 1.00 90.38 136 HIS A N 1
ATOM 1073 C CA . HIS A 1 136 ? -15.646 6.612 21.410 1.00 90.38 136 HIS A CA 1
ATOM 1074 C C . HIS A 1 136 ? -17.164 6.484 21.530 1.00 90.38 136 HIS A C 1
ATOM 1076 O O . HIS A 1 136 ? -17.920 7.309 21.013 1.00 90.38 136 HIS A O 1
ATOM 1082 N N . ILE A 1 137 ? -17.613 5.451 22.238 1.00 94.62 137 ILE A N 1
ATOM 1083 C CA . ILE A 1 137 ? -19.025 5.175 22.497 1.00 94.62 137 ILE A CA 1
ATOM 1084 C C . ILE A 1 137 ? -19.211 4.931 23.991 1.00 94.62 137 ILE A C 1
ATOM 1086 O O . ILE A 1 137 ? -18.456 4.180 24.608 1.00 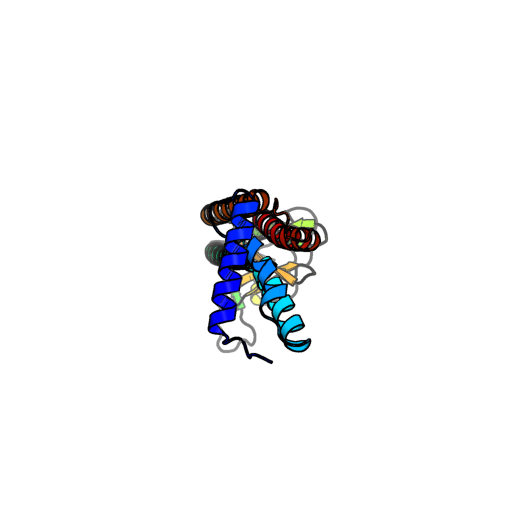94.62 137 ILE A O 1
ATOM 1090 N N . THR A 1 138 ? -20.236 5.550 24.570 1.00 95.06 138 THR A N 1
ATOM 1091 C CA . THR A 1 138 ? -20.602 5.349 25.975 1.00 95.06 138 THR A CA 1
ATOM 1092 C C . THR A 1 138 ? -21.857 4.491 26.084 1.00 95.06 138 THR A C 1
ATOM 1094 O O . THR A 1 138 ? -22.891 4.800 25.484 1.00 95.06 138 THR A O 1
ATOM 1097 N N . PHE A 1 139 ? -21.772 3.437 26.890 1.00 95.38 139 PHE A N 1
ATOM 1098 C CA . PHE A 1 139 ? -22.841 2.489 27.182 1.00 95.38 139 PHE A CA 1
ATOM 1099 C C . PHE A 1 139 ? -23.257 2.571 28.649 1.00 95.38 139 PHE A C 1
ATOM 1101 O O . PHE A 1 139 ? -22.448 2.865 29.531 1.00 95.38 139 PHE A O 1
ATOM 1108 N N . GLU A 1 140 ? -24.515 2.244 28.920 1.00 95.06 140 GLU A N 1
ATOM 1109 C CA . GLU A 1 140 ? -24.925 1.825 30.257 1.00 95.06 140 GLU A CA 1
ATOM 1110 C C . GLU A 1 140 ? -24.445 0.388 30.484 1.00 95.06 140 GLU A C 1
ATOM 1112 O O . GLU A 1 140 ? -24.689 -0.489 29.649 1.00 95.06 140 GLU A O 1
ATOM 1117 N N . ARG A 1 141 ? -23.766 0.133 31.607 1.00 94.19 141 ARG A N 1
ATOM 1118 C CA . ARG A 1 141 ? -23.174 -1.177 31.907 1.00 94.19 141 ARG A CA 1
ATOM 1119 C C . ARG A 1 141 ? -24.217 -2.293 31.881 1.00 94.19 141 ARG A C 1
ATOM 1121 O O . ARG A 1 141 ? -24.005 -3.301 31.218 1.00 94.19 141 ARG A O 1
ATOM 1128 N N . GLN A 1 142 ? -25.363 -2.071 32.523 1.00 93.69 142 GLN A N 1
ATOM 1129 C CA . GLN A 1 142 ? -26.444 -3.054 32.594 1.00 93.69 142 GLN A CA 1
ATOM 1130 C C . GLN A 1 142 ? -26.992 -3.412 31.203 1.00 93.69 142 GLN A C 1
ATOM 1132 O O . GLN A 1 142 ? -27.335 -4.563 30.941 1.00 93.69 142 GLN A O 1
ATOM 1137 N N . ALA A 1 143 ? -27.072 -2.436 30.293 1.00 94.44 143 ALA A N 1
ATOM 1138 C CA . ALA A 1 143 ? -27.508 -2.671 28.919 1.00 94.44 143 ALA A CA 1
ATOM 1139 C C . ALA A 1 143 ? -26.476 -3.495 28.132 1.00 94.44 143 ALA A C 1
ATOM 1141 O O . ALA A 1 143 ? -26.858 -4.399 27.388 1.00 94.44 143 ALA A O 1
ATOM 1142 N N . LEU A 1 144 ? -25.182 -3.219 28.328 1.00 94.50 144 LEU A N 1
ATOM 1143 C CA . LEU A 1 144 ? -24.090 -3.963 27.699 1.00 94.50 144 LEU A CA 1
ATOM 1144 C C . LEU A 1 144 ? -24.011 -5.413 28.209 1.00 94.50 144 LEU A C 1
ATOM 1146 O O . LEU A 1 144 ? -23.889 -6.326 27.399 1.00 94.50 144 LEU A O 1
ATOM 1150 N N . GLU A 1 145 ? -24.150 -5.639 29.518 1.00 93.25 145 GLU A N 1
ATOM 1151 C CA . GLU A 1 145 ? -24.215 -6.984 30.118 1.00 93.25 145 GLU A CA 1
ATOM 1152 C C . GLU A 1 145 ? -25.415 -7.776 29.582 1.00 93.25 145 GLU A C 1
ATOM 1154 O O . GLU A 1 145 ? -25.256 -8.886 29.075 1.00 93.25 145 GLU A O 1
ATOM 1159 N N . ASN A 1 146 ? -26.608 -7.169 29.577 1.00 92.81 146 ASN A N 1
ATOM 1160 C CA . ASN A 1 146 ? -27.808 -7.794 29.017 1.00 92.81 146 ASN A CA 1
ATOM 1161 C C . ASN A 1 146 ? -27.631 -8.181 27.539 1.00 92.81 146 ASN A C 1
ATOM 1163 O O . ASN A 1 146 ? -28.117 -9.234 27.121 1.00 92.81 146 ASN A O 1
ATOM 1167 N N . TRP A 1 147 ? -26.954 -7.346 26.747 1.00 94.56 147 TRP A N 1
ATOM 1168 C CA . TRP A 1 147 ? -26.669 -7.635 25.343 1.00 94.56 147 TRP A CA 1
ATOM 1169 C C . TRP A 1 147 ? -25.646 -8.768 25.174 1.00 94.56 147 TRP A C 1
ATOM 1171 O O . TRP A 1 147 ? -25.832 -9.623 24.311 1.00 94.56 147 TRP A O 1
ATOM 1181 N N . LEU A 1 148 ? -24.612 -8.839 26.016 1.00 92.56 148 LEU A N 1
ATOM 1182 C CA . LEU A 1 148 ? -23.633 -9.934 25.994 1.00 92.56 148 LEU A CA 1
ATOM 1183 C C . LEU A 1 148 ? -24.237 -11.287 26.395 1.00 92.56 148 LEU A C 1
ATOM 1185 O O . LEU A 1 148 ? -23.823 -12.333 25.885 1.00 92.56 148 LEU A O 1
ATOM 1189 N N . GLU A 1 149 ? -25.240 -11.274 27.273 1.00 89.62 149 GLU A N 1
ATOM 1190 C CA . GLU A 1 149 ? -25.981 -12.470 27.663 1.00 89.62 149 GLU A CA 1
ATOM 1191 C C . GLU A 1 149 ? -27.032 -12.870 26.622 1.00 89.62 149 GLU A C 1
ATOM 1193 O O . GLU A 1 149 ? -27.082 -14.019 26.188 1.00 89.62 149 GLU A O 1
ATOM 1198 N N . LYS A 1 150 ? -27.920 -11.955 26.225 1.00 87.94 150 LYS A N 1
ATOM 1199 C CA . LYS A 1 150 ? -29.140 -12.300 25.469 1.00 87.94 150 L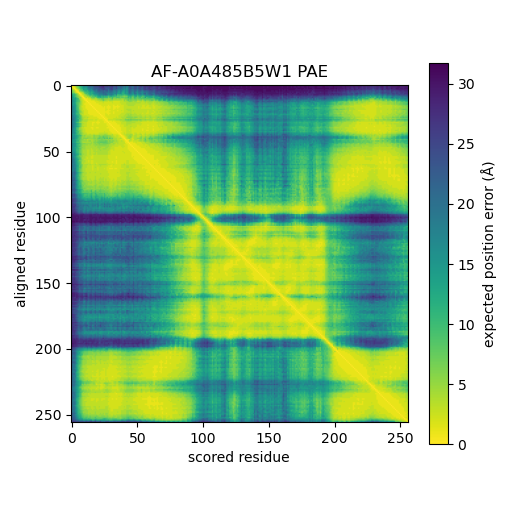YS A CA 1
ATOM 1200 C C . LYS A 1 150 ? -29.038 -11.980 23.978 1.00 87.94 150 LYS A C 1
ATOM 1202 O O . LYS A 1 150 ? -29.833 -12.494 23.186 1.00 87.94 150 LYS A O 1
ATOM 1207 N N . GLY A 1 151 ? -28.059 -11.172 23.581 1.00 86.75 151 GLY A N 1
ATOM 1208 C CA . GLY A 1 151 ? -27.986 -10.558 22.261 1.00 86.75 151 GLY A CA 1
ATOM 1209 C C . GLY A 1 151 ? -29.090 -9.519 22.048 1.00 86.75 151 GLY A C 1
ATOM 1210 O O . GLY A 1 151 ? -29.656 -8.976 22.995 1.00 86.75 151 GLY A O 1
ATOM 1211 N N . GLY A 1 152 ? -29.419 -9.267 20.780 1.00 89.25 152 GLY A N 1
ATOM 1212 C CA . GLY A 1 152 ? -30.432 -8.289 20.376 1.00 89.25 152 GLY A CA 1
ATOM 1213 C C . GLY A 1 152 ? -29.817 -6.959 19.949 1.00 89.25 152 GLY A C 1
ATOM 1214 O O . GLY A 1 152 ? -28.669 -6.910 19.507 1.00 89.25 152 GLY A O 1
ATOM 1215 N N . GLU A 1 153 ? -30.595 -5.886 20.058 1.00 93.19 153 GLU A N 1
ATOM 1216 C CA . GLU A 1 153 ? -30.131 -4.534 19.748 1.00 93.19 153 GLU A CA 1
ATOM 1217 C C . GLU A 1 153 ? -29.406 -3.920 20.944 1.00 93.19 153 GLU A C 1
ATOM 1219 O O . GLU A 1 153 ? -29.898 -3.967 22.072 1.00 93.19 153 GLU A O 1
ATOM 1224 N N . ILE A 1 154 ? -28.267 -3.282 20.682 1.00 95.75 154 ILE A N 1
ATOM 1225 C CA . ILE A 1 154 ? -27.570 -2.455 21.662 1.00 95.75 154 ILE A CA 1
ATOM 1226 C C . ILE A 1 154 ? -27.593 -0.998 21.225 1.00 95.75 154 ILE A C 1
ATOM 1228 O O . ILE A 1 154 ? -27.477 -0.677 20.039 1.00 95.75 154 ILE A O 1
ATOM 1232 N N . ARG A 1 155 ? -27.754 -0.108 22.206 1.00 95.62 155 ARG A N 1
ATOM 1233 C CA . ARG A 1 155 ? -27.715 1.336 22.003 1.00 95.62 155 ARG A CA 1
ATOM 1234 C C . ARG A 1 155 ? -26.573 1.953 22.792 1.00 95.62 155 ARG A C 1
ATOM 1236 O O . ARG A 1 155 ? -26.335 1.575 23.936 1.00 95.62 155 ARG A O 1
ATOM 1243 N N . GLY A 1 156 ? -25.903 2.927 22.189 1.00 94.94 156 GLY A N 1
ATOM 1244 C CA . GLY A 1 156 ? -24.805 3.663 22.811 1.00 94.94 156 GLY A CA 1
ATOM 1245 C C . GLY A 1 156 ? -24.818 5.131 22.405 1.00 94.94 156 GLY A C 1
ATOM 1246 O O . GLY A 1 156 ? -25.338 5.491 21.347 1.00 94.94 156 GLY A O 1
ATOM 1247 N N . LYS A 1 157 ? -24.272 5.995 23.260 1.00 95.12 157 LYS A N 1
ATOM 1248 C CA . LYS A 1 157 ? -24.093 7.419 22.953 1.00 95.12 157 LYS A CA 1
ATOM 1249 C C . LYS A 1 157 ? -22.800 7.607 22.171 1.00 95.12 157 LYS A C 1
ATOM 1251 O O . LYS A 1 157 ? -21.731 7.237 22.658 1.00 95.12 157 LYS A O 1
ATOM 1256 N N . LEU A 1 158 ? -22.900 8.186 20.980 1.00 93.62 158 LEU A N 1
ATOM 1257 C CA . LEU A 1 158 ? -21.746 8.479 20.134 1.00 93.62 158 LEU A CA 1
ATOM 1258 C C . LEU A 1 158 ? -20.994 9.692 20.689 1.00 93.62 158 LEU A C 1
ATOM 1260 O O . LEU A 1 158 ? -21.607 10.717 20.981 1.00 93.62 158 LEU A O 1
ATOM 1264 N N . ASN A 1 159 ? -19.676 9.573 20.858 1.00 89.38 159 ASN A N 1
ATOM 1265 C CA . ASN A 1 159 ? -18.816 10.612 21.434 1.00 89.38 159 ASN A CA 1
ATOM 1266 C C . ASN A 1 159 ? -19.335 11.176 22.781 1.00 89.38 159 ASN A C 1
ATOM 1268 O O . ASN A 1 159 ? -19.151 12.353 23.088 1.00 89.38 159 ASN A O 1
ATOM 1272 N N . GLY A 1 160 ? -20.041 10.348 23.564 1.00 79.00 160 GLY A N 1
ATOM 1273 C CA . GLY A 1 160 ? -20.564 10.708 24.887 1.00 79.00 160 GLY A CA 1
ATOM 1274 C C . GLY A 1 160 ? -21.722 11.716 24.891 1.00 79.00 160 GLY A C 1
ATOM 1275 O O . GLY A 1 160 ? -22.219 12.058 25.966 1.00 79.00 160 GLY A O 1
ATOM 1276 N N . ILE A 1 161 ? -22.190 12.168 23.724 1.00 79.50 161 ILE A N 1
ATOM 1277 C CA . ILE A 1 161 ? -23.209 13.217 23.585 1.00 79.50 161 ILE A CA 1
ATOM 1278 C C . ILE A 1 161 ? -24.492 12.697 22.924 1.00 79.50 161 ILE A C 1
ATOM 1280 O O . ILE A 1 161 ? -24.504 11.678 22.239 1.00 79.50 161 ILE A O 1
ATOM 1284 N N . GLY A 1 162 ? -25.595 13.417 23.140 1.00 86.06 162 GLY A N 1
ATOM 1285 C CA . GLY A 1 162 ? -26.881 13.135 22.501 1.00 86.06 162 GLY A CA 1
ATOM 1286 C C . GLY A 1 162 ? -27.610 11.889 23.021 1.00 86.06 162 GLY A C 1
ATOM 1287 O O . GLY A 1 162 ? -27.418 11.435 24.156 1.00 86.06 162 GLY A O 1
ATOM 1288 N N . PHE A 1 163 ? -28.514 11.376 22.182 1.00 90.31 163 PHE A N 1
ATOM 1289 C CA . PHE A 1 163 ? -29.325 10.192 22.464 1.00 90.31 163 PHE A CA 1
ATOM 1290 C C . PHE A 1 163 ? -28.549 8.905 22.175 1.00 90.31 163 PHE A C 1
ATOM 1292 O O . PHE A 1 163 ? -27.662 8.876 21.325 1.00 90.31 163 PHE A O 1
ATOM 1299 N N . ALA A 1 164 ? -28.900 7.824 22.873 1.00 92.12 164 ALA A N 1
ATOM 1300 C CA . ALA A 1 164 ? -28.327 6.515 22.590 1.00 92.12 164 ALA A CA 1
ATOM 1301 C C . ALA A 1 164 ? -28.897 5.977 21.267 1.00 92.12 164 ALA A C 1
ATOM 1303 O O . ALA A 1 164 ? -30.106 5.762 21.152 1.00 92.12 164 ALA A O 1
ATOM 1304 N N . LEU A 1 165 ? -28.025 5.765 20.283 1.00 93.56 165 LEU A N 1
ATOM 1305 C CA . LEU A 1 165 ? -28.377 5.272 18.953 1.00 93.56 165 LEU A CA 1
ATOM 1306 C C . LEU A 1 165 ? -28.115 3.774 18.860 1.00 93.56 165 LEU A C 1
ATOM 1308 O O . LEU A 1 165 ? -27.213 3.264 19.523 1.00 93.56 165 LEU A O 1
ATOM 1312 N N . THR A 1 166 ? -28.893 3.072 18.038 1.00 95.00 166 THR A N 1
ATOM 1313 C CA . THR A 1 166 ? -28.670 1.649 17.760 1.00 95.00 166 THR A CA 1
ATOM 1314 C C . THR A 1 166 ? -27.359 1.456 17.001 1.00 95.00 166 THR A C 1
ATOM 1316 O O . THR A 1 166 ? -27.053 2.208 16.069 1.00 95.00 166 THR A O 1
ATOM 1319 N N . LEU A 1 167 ? -26.589 0.446 17.409 1.00 95.44 167 LEU A N 1
ATOM 1320 C CA . LEU A 1 167 ? -25.272 0.128 16.864 1.00 95.44 167 LEU A CA 1
ATOM 1321 C C . LEU A 1 167 ? -25.251 -1.293 16.306 1.00 95.44 167 LEU A C 1
ATOM 1323 O O . LEU A 1 167 ? -25.824 -2.209 16.895 1.00 95.44 167 LEU A O 1
ATOM 1327 N N . ASN A 1 168 ? -24.545 -1.478 15.192 1.00 95.44 168 ASN A N 1
ATOM 1328 C CA . ASN A 1 168 ? -24.231 -2.804 14.678 1.00 95.44 168 ASN A CA 1
ATOM 1329 C C . ASN A 1 168 ? -22.990 -3.321 15.410 1.00 95.44 168 ASN A C 1
ATOM 1331 O O . ASN A 1 168 ? -21.872 -2.908 15.101 1.00 95.44 168 ASN A O 1
ATOM 1335 N N . MET A 1 169 ? -23.203 -4.157 16.423 1.00 95.06 169 MET A N 1
ATOM 1336 C CA . MET A 1 169 ? -22.138 -4.714 17.249 1.00 95.06 169 MET A CA 1
ATOM 1337 C C . MET A 1 169 ? -22.157 -6.234 17.242 1.00 95.06 169 MET A C 1
ATOM 1339 O O . MET A 1 169 ? -23.209 -6.860 17.124 1.00 95.06 169 MET A O 1
ATOM 1343 N N . GLU A 1 170 ? -20.981 -6.818 17.428 1.00 94.25 170 GLU A N 1
ATOM 1344 C CA . GLU A 1 170 ? -20.788 -8.256 17.571 1.00 94.25 170 GLU A CA 1
ATOM 1345 C C . GLU A 1 170 ? -19.595 -8.561 18.485 1.00 94.25 170 GLU A C 1
ATOM 1347 O O . GLU A 1 170 ? -18.776 -7.688 18.787 1.00 94.25 170 GLU A O 1
ATOM 1352 N N . VAL A 1 171 ? -19.504 -9.817 18.920 1.00 93.38 171 VAL A N 1
ATOM 1353 C CA . VAL A 1 171 ? -18.308 -10.366 19.562 1.00 93.38 171 VAL A CA 1
ATOM 1354 C C . VAL A 1 171 ? -17.561 -11.191 18.516 1.00 93.38 171 VAL A C 1
ATOM 1356 O O . VAL A 1 171 ? -18.133 -12.132 17.962 1.00 93.38 171 VAL A O 1
ATOM 1359 N N . ASP A 1 172 ? -16.310 -10.837 18.221 1.00 92.31 172 ASP A N 1
ATOM 1360 C CA . ASP A 1 172 ? -15.512 -11.531 17.206 1.00 92.31 172 ASP A CA 1
ATOM 1361 C C . ASP A 1 172 ? -15.010 -12.914 17.677 1.00 92.31 172 ASP A C 1
ATOM 1363 O O . ASP A 1 172 ? -15.188 -13.330 18.827 1.00 92.31 172 ASP A O 1
ATOM 1367 N N . ALA A 1 173 ? -14.353 -13.655 16.778 1.00 89.38 173 ALA A N 1
ATOM 1368 C CA . ALA A 1 173 ? -13.808 -14.982 17.079 1.00 89.38 173 ALA A CA 1
ATOM 1369 C C . ALA A 1 173 ? -12.714 -14.974 18.170 1.00 89.38 173 ALA A C 1
ATOM 1371 O O . ALA A 1 173 ? -12.493 -15.997 18.819 1.00 89.38 173 ALA A O 1
ATOM 1372 N N . ALA A 1 174 ? -12.054 -13.832 18.386 1.00 90.06 174 ALA A N 1
ATOM 1373 C CA . ALA A 1 174 ? -11.042 -13.623 19.420 1.00 90.06 174 ALA A CA 1
ATOM 1374 C C . ALA A 1 174 ? -11.636 -13.087 20.741 1.00 90.06 174 ALA A C 1
ATOM 1376 O O . ALA A 1 174 ? -10.898 -12.871 21.705 1.00 90.06 174 ALA A O 1
ATOM 1377 N N . GLN A 1 175 ? -12.971 -12.988 20.824 1.00 92.75 175 GLN A N 1
ATOM 1378 C CA . GLN A 1 175 ? -13.736 -12.513 21.977 1.00 92.75 175 GLN A CA 1
ATOM 1379 C C . GLN A 1 175 ? -13.585 -11.008 22.236 1.00 92.75 175 GLN A C 1
ATOM 1381 O O . GLN A 1 175 ? -13.652 -10.570 23.382 1.00 92.75 175 GLN A O 1
ATOM 1386 N N . HIS A 1 176 ? -13.393 -10.205 21.194 1.00 93.62 176 HIS A N 1
ATOM 1387 C CA . HIS A 1 176 ? -13.392 -8.747 21.290 1.00 93.62 176 HIS A CA 1
ATOM 1388 C C . HIS A 1 176 ? -14.726 -8.159 20.845 1.00 93.62 176 HIS A C 1
ATOM 1390 O O . HIS A 1 176 ? -15.394 -8.696 19.960 1.00 93.62 176 HIS A O 1
ATOM 1396 N N . LEU A 1 177 ? -15.100 -7.024 21.436 1.00 94.31 177 LEU A N 1
ATOM 1397 C CA . LEU A 1 177 ? -16.254 -6.255 20.979 1.00 94.31 177 LEU A CA 1
ATOM 1398 C C . LEU A 1 177 ? -15.899 -5.495 19.702 1.00 94.31 177 LEU A C 1
ATOM 1400 O O . LEU A 1 177 ? -14.920 -4.747 19.686 1.00 94.31 177 LEU A O 1
ATOM 1404 N N . VAL A 1 178 ? -16.712 -5.652 18.661 1.00 95.06 178 VAL A N 1
ATOM 1405 C CA . VAL A 1 178 ? -16.546 -4.974 17.371 1.00 95.06 178 VAL A CA 1
ATOM 1406 C C . VAL A 1 178 ? -17.805 -4.186 17.050 1.00 95.06 178 VAL A C 1
ATOM 1408 O O . VAL A 1 178 ? -18.907 -4.724 17.130 1.00 95.06 178 VAL A O 1
ATOM 1411 N N . VAL A 1 179 ? -17.643 -2.923 16.662 1.00 95.38 179 VAL A N 1
ATOM 1412 C CA . VAL A 1 179 ? -18.705 -2.099 16.069 1.00 95.38 179 VAL A CA 1
ATOM 1413 C C . VAL A 1 179 ? -18.472 -1.972 14.567 1.00 95.38 179 VAL A C 1
ATOM 1415 O O . VAL A 1 179 ? -17.329 -1.847 14.132 1.00 95.38 179 VAL A O 1
ATOM 1418 N N . ARG A 1 180 ? -19.541 -2.020 13.769 1.00 95.56 180 ARG A N 1
ATOM 1419 C CA . ARG A 1 180 ? -19.492 -1.900 12.309 1.00 95.56 180 ARG A CA 1
ATOM 1420 C C . ARG A 1 180 ? -20.264 -0.681 11.815 1.00 95.56 180 ARG A C 1
ATOM 1422 O O . ARG A 1 180 ? -21.314 -0.342 12.362 1.00 95.56 180 ARG A O 1
ATOM 1429 N N . ASP A 1 181 ? -19.758 -0.051 10.761 1.00 93.56 181 ASP A N 1
ATOM 1430 C CA . ASP A 1 181 ? -20.470 1.004 10.036 1.00 93.56 181 ASP A CA 1
ATOM 1431 C C . ASP A 1 181 ? -21.421 0.441 8.955 1.00 93.56 181 ASP A C 1
ATOM 1433 O O . ASP A 1 181 ? -21.603 -0.772 8.812 1.00 93.56 181 ASP A O 1
ATOM 1437 N N . VAL A 1 182 ? -22.034 1.337 8.173 1.00 91.06 182 VAL A N 1
ATOM 1438 C CA . VAL A 1 182 ? -22.929 0.984 7.051 1.00 91.06 182 VAL A CA 1
ATOM 1439 C C . VAL A 1 182 ? -22.214 0.273 5.895 1.00 91.06 182 VAL A C 1
ATOM 1441 O O . VAL A 1 182 ? -22.861 -0.410 5.108 1.00 91.06 182 VAL A O 1
ATOM 1444 N N . SER A 1 183 ? -20.888 0.397 5.814 1.00 91.12 183 SER A N 1
ATOM 1445 C CA . SER A 1 183 ? -20.025 -0.276 4.836 1.00 91.12 183 SER A CA 1
ATOM 1446 C C . SER A 1 183 ? -19.451 -1.591 5.378 1.00 91.12 183 SER A C 1
ATOM 1448 O O . SER A 1 183 ? -18.571 -2.183 4.752 1.00 91.12 183 SER A O 1
ATOM 1450 N N . LEU A 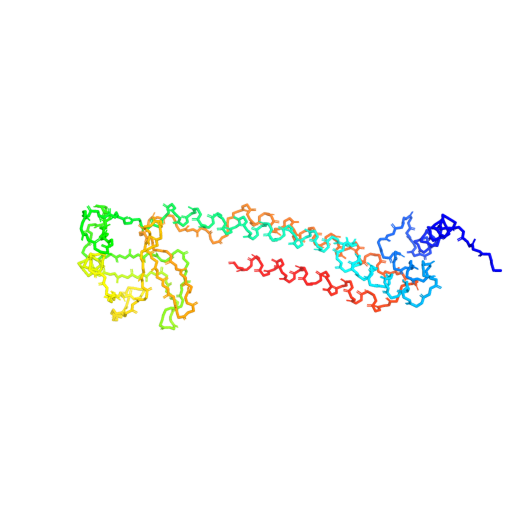1 184 ? -19.924 -2.045 6.547 1.00 89.31 184 LEU A N 1
ATOM 1451 C CA . LEU A 1 184 ? -19.439 -3.218 7.279 1.00 89.31 184 LEU A CA 1
ATOM 1452 C C . LEU A 1 184 ? -17.959 -3.138 7.691 1.00 89.31 184 LEU A C 1
ATOM 1454 O O . LEU A 1 184 ? -17.354 -4.166 8.002 1.00 89.31 184 LEU A O 1
ATOM 1458 N N . GLN A 1 185 ? -17.380 -1.936 7.744 1.00 88.94 185 GLN A N 1
ATOM 1459 C CA . GLN A 1 185 ? -16.051 -1.721 8.308 1.00 88.94 185 GLN A CA 1
ATOM 1460 C C . GLN A 1 185 ? -16.125 -1.887 9.823 1.00 88.94 185 GLN A C 1
ATOM 1462 O O . GLN A 1 185 ? -16.863 -1.168 10.493 1.00 88.94 185 GLN A O 1
ATOM 1467 N N . GLY A 1 186 ? -15.372 -2.848 10.356 1.00 91.19 186 GLY A N 1
ATOM 1468 C CA . GLY A 1 186 ? -15.317 -3.138 11.785 1.00 91.19 186 GLY A CA 1
ATOM 1469 C C . GLY A 1 186 ? -14.248 -2.328 12.515 1.00 91.19 186 GLY A C 1
ATOM 1470 O O . GLY A 1 186 ? -13.153 -2.111 11.996 1.00 91.19 186 GLY A O 1
ATOM 1471 N N . SER A 1 187 ? -14.551 -1.932 13.746 1.00 91.25 187 SER A N 1
ATOM 1472 C CA . SER A 1 187 ? -13.603 -1.357 14.695 1.00 91.25 187 SER A CA 1
ATOM 1473 C C . SER A 1 187 ? -13.760 -2.040 16.043 1.00 91.25 187 SER A C 1
ATOM 1475 O O . SER A 1 187 ? -14.863 -2.122 16.589 1.00 91.25 187 SER A O 1
ATOM 1477 N N . ARG A 1 188 ? -12.655 -2.568 16.566 1.00 92.94 188 ARG A N 1
ATOM 1478 C CA . ARG A 1 188 ? -12.624 -3.156 17.902 1.00 92.94 188 ARG A CA 1
ATOM 1479 C C . ARG A 1 188 ? -12.628 -2.067 18.957 1.00 92.94 188 ARG A C 1
ATOM 1481 O O . ARG A 1 188 ? -12.054 -0.993 18.769 1.00 92.94 188 ARG A O 1
ATOM 1488 N N . LEU A 1 189 ? -13.276 -2.378 20.067 1.00 92.69 189 LEU A N 1
ATOM 1489 C CA . LEU A 1 189 ? -13.450 -1.465 21.180 1.00 92.69 189 LEU A CA 1
ATOM 1490 C C . LEU A 1 189 ? -12.408 -1.730 22.271 1.00 92.69 189 LEU A C 1
ATOM 1492 O O . LEU A 1 189 ? -12.142 -2.884 22.602 1.00 92.69 189 LEU A O 1
ATOM 1496 N N . SER A 1 190 ? -11.840 -0.674 22.847 1.00 90.62 190 SER A N 1
ATOM 1497 C CA . SER A 1 190 ? -10.874 -0.728 23.954 1.00 90.62 190 SER A CA 1
ATOM 1498 C C . SER A 1 190 ? -11.313 0.132 25.140 1.00 90.62 190 SER A C 1
ATOM 1500 O O . SER A 1 190 ? -12.175 1.004 25.010 1.00 90.62 190 SER A O 1
ATOM 1502 N N . LEU A 1 191 ? -10.732 -0.114 26.318 1.00 87.38 191 LEU A N 1
ATOM 1503 C CA . LEU A 1 191 ? -10.962 0.723 27.497 1.00 87.38 191 LEU A CA 1
ATOM 1504 C C . LEU A 1 191 ? -10.120 2.014 27.434 1.00 87.38 191 LEU A C 1
ATOM 1506 O O . LEU A 1 191 ? -9.047 2.032 26.825 1.00 87.38 191 LEU A O 1
ATOM 1510 N N . PRO A 1 192 ? -10.559 3.108 28.081 1.00 79.12 192 PRO A N 1
ATOM 1511 C CA . PRO A 1 192 ? -9.751 4.312 28.217 1.00 79.12 192 PRO A CA 1
ATOM 1512 C C . PRO A 1 192 ? -8.482 4.008 29.025 1.00 79.12 192 PRO A C 1
ATOM 1514 O O . PRO A 1 192 ? -8.552 3.373 30.074 1.00 79.12 192 PRO A O 1
ATOM 1517 N N . GLY A 1 193 ? -7.322 4.466 28.550 1.00 65.25 193 GLY A N 1
ATOM 1518 C CA . GLY A 1 193 ? -6.022 4.202 29.186 1.00 65.25 193 GLY A CA 1
ATOM 1519 C C . GLY A 1 193 ? -5.267 3.000 28.608 1.00 65.25 193 GLY A C 1
ATOM 1520 O O . GLY A 1 193 ? -4.067 2.873 28.842 1.00 65.25 193 GLY A O 1
ATOM 1521 N N . SER A 1 194 ? -5.913 2.170 27.782 1.00 60.00 194 SER A N 1
ATOM 1522 C CA . SER A 1 194 ? -5.204 1.280 26.860 1.00 60.00 194 SER A CA 1
ATOM 1523 C C . SER A 1 194 ? -4.495 2.146 25.814 1.00 60.00 194 SER A C 1
ATOM 1525 O O . SER A 1 194 ? -5.137 3.003 25.210 1.00 60.00 194 SER A O 1
ATOM 1527 N N . SER A 1 195 ? -3.182 1.968 25.629 1.00 54.94 195 SER A N 1
ATOM 1528 C CA . SER A 1 195 ? -2.372 2.738 24.671 1.00 54.94 195 SER A CA 1
ATOM 1529 C C . SER A 1 195 ? -3.101 2.888 23.334 1.00 54.94 195 SER A C 1
ATOM 1531 O O . SER A 1 195 ? -3.392 1.883 22.683 1.00 54.94 195 SER A O 1
ATOM 1533 N N . THR A 1 196 ? -3.415 4.122 22.934 1.00 53.78 196 THR A N 1
ATOM 1534 C CA . THR A 1 196 ? -3.971 4.398 2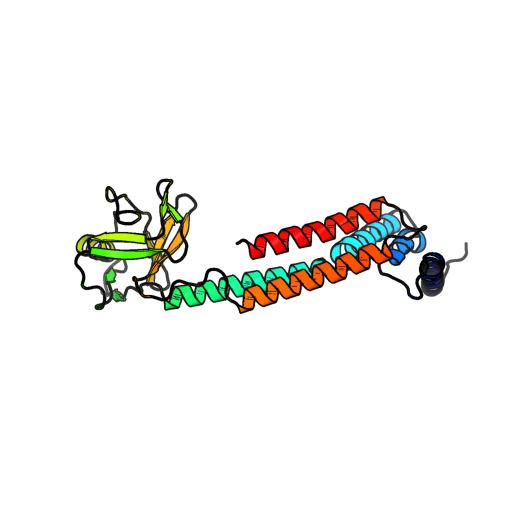1.610 1.00 53.78 196 THR A CA 1
ATOM 1535 C C . THR A 1 196 ? -2.981 3.877 20.572 1.00 53.78 196 THR A C 1
ATOM 1537 O O . THR A 1 196 ? -1.794 4.201 20.676 1.00 53.78 196 THR A O 1
ATOM 1540 N N . PRO A 1 197 ? -3.416 3.050 19.606 1.00 55.12 197 PRO A N 1
ATOM 1541 C CA . PRO A 1 197 ? -2.519 2.580 18.567 1.00 55.12 197 PRO A CA 1
ATOM 1542 C C . PRO A 1 197 ? -1.981 3.797 17.817 1.00 55.12 197 PRO A C 1
ATOM 1544 O O . PRO A 1 197 ? -2.736 4.653 17.350 1.00 55.12 197 PRO A O 1
ATOM 1547 N N . GLU A 1 198 ? -0.660 3.907 17.754 1.00 56.56 198 GLU A N 1
ATOM 1548 C CA . GLU A 1 198 ? -0.011 4.911 16.930 1.00 56.56 198 GLU A CA 1
ATOM 1549 C C . GLU A 1 198 ? -0.389 4.608 15.476 1.00 56.56 198 GLU A C 1
ATOM 1551 O O . GLU A 1 198 ? -0.128 3.515 14.974 1.00 56.56 198 GLU A O 1
ATOM 1556 N N . ASN A 1 199 ? -1.058 5.554 14.811 1.00 60.59 199 ASN A N 1
ATOM 1557 C CA . ASN A 1 199 ? -1.706 5.306 13.515 1.00 60.59 199 ASN A CA 1
ATOM 1558 C C . ASN A 1 199 ? -0.710 4.849 12.423 1.00 60.59 199 ASN A C 1
ATOM 1560 O O . ASN A 1 199 ? -1.083 4.195 11.447 1.00 60.59 199 ASN A O 1
ATOM 1564 N N . MET A 1 200 ? 0.578 5.159 12.618 1.00 70.81 200 MET A N 1
ATOM 1565 C CA . MET A 1 200 ? 1.678 4.681 11.789 1.00 70.81 200 MET A CA 1
ATOM 1566 C C . MET A 1 200 ? 2.950 4.492 12.637 1.00 70.81 200 MET A C 1
ATOM 1568 O O . MET A 1 200 ? 3.559 5.507 12.998 1.00 70.81 200 MET A O 1
ATOM 1572 N N . PRO A 1 201 ? 3.355 3.235 12.922 1.00 82.06 201 PRO A N 1
ATOM 1573 C CA . PRO A 1 201 ? 4.575 2.915 13.666 1.00 82.06 201 PRO A CA 1
ATOM 1574 C C . PRO A 1 201 ? 5.827 3.534 13.039 1.00 82.06 201 PRO A C 1
ATOM 1576 O O . PRO A 1 201 ? 5.931 3.635 11.812 1.00 82.06 201 PRO A O 1
ATOM 1579 N N . THR A 1 202 ? 6.803 3.906 13.867 1.00 84.75 202 THR A N 1
ATOM 1580 C CA . THR A 1 202 ? 8.073 4.513 13.434 1.00 84.75 202 THR A CA 1
ATOM 1581 C C . THR A 1 202 ? 8.829 3.680 12.401 1.00 84.75 202 THR A C 1
ATOM 1583 O O . THR A 1 202 ? 9.353 4.237 11.440 1.00 84.75 202 THR A O 1
ATOM 1586 N N . GLU A 1 203 ? 8.841 2.355 12.543 1.00 88.69 203 GLU A N 1
ATOM 1587 C CA . GLU A 1 203 ? 9.509 1.440 11.614 1.00 88.69 203 GLU A CA 1
ATOM 1588 C C . GLU A 1 203 ? 8.877 1.500 10.217 1.00 88.69 203 GLU A C 1
ATOM 1590 O O . GLU A 1 203 ? 9.589 1.545 9.216 1.00 88.69 203 GLU A O 1
ATOM 1595 N N . ILE A 1 204 ? 7.542 1.567 10.141 1.00 89.12 204 ILE A N 1
ATOM 1596 C CA . ILE A 1 204 ? 6.813 1.689 8.870 1.00 89.12 204 ILE A CA 1
ATOM 1597 C C . ILE A 1 204 ? 7.109 3.042 8.217 1.00 89.12 204 ILE A C 1
ATOM 1599 O O . ILE A 1 204 ? 7.337 3.100 7.011 1.00 89.12 204 ILE A O 1
ATOM 1603 N N . ARG A 1 205 ? 7.176 4.126 9.005 1.00 90.00 205 ARG A N 1
ATOM 1604 C CA . ARG A 1 205 ? 7.552 5.455 8.488 1.00 90.00 205 ARG A CA 1
ATOM 1605 C C . ARG A 1 205 ? 8.954 5.455 7.885 1.00 90.00 205 ARG A C 1
ATOM 1607 O O . ARG A 1 205 ? 9.135 5.992 6.799 1.00 90.00 205 ARG A O 1
ATOM 1614 N N . GLN A 1 206 ? 9.921 4.839 8.565 1.00 92.81 206 GLN A N 1
ATOM 1615 C CA . GLN A 1 206 ? 11.300 4.734 8.078 1.00 92.81 206 GLN A CA 1
ATOM 1616 C C . GLN A 1 206 ? 11.400 3.884 6.805 1.00 92.81 206 GLN A C 1
ATOM 1618 O O . GLN A 1 206 ? 12.115 4.246 5.876 1.00 92.81 206 GLN A O 1
ATOM 1623 N N . GLN A 1 207 ? 10.665 2.771 6.727 1.00 93.88 207 GLN A N 1
ATOM 1624 C CA . GLN A 1 207 ? 10.620 1.951 5.513 1.00 93.88 207 GLN A CA 1
ATOM 1625 C C . GLN A 1 207 ? 9.995 2.708 4.331 1.00 93.88 207 GLN A C 1
ATOM 1627 O O . GLN A 1 207 ? 10.510 2.628 3.217 1.00 93.88 207 GLN A O 1
ATOM 1632 N N . LEU A 1 208 ? 8.916 3.464 4.566 1.00 92.88 208 LEU A N 1
ATOM 1633 C CA . LEU A 1 208 ? 8.282 4.289 3.535 1.00 92.88 208 LEU A CA 1
ATOM 1634 C C . LEU A 1 208 ? 9.174 5.453 3.090 1.00 92.88 208 LEU A C 1
ATOM 1636 O O . LEU A 1 208 ? 9.191 5.751 1.900 1.00 92.88 208 LEU A O 1
ATOM 1640 N N . SER A 1 209 ? 9.924 6.092 3.997 1.00 94.06 209 SER A N 1
ATOM 1641 C CA . SER A 1 209 ? 10.862 7.156 3.614 1.00 94.06 209 SER A CA 1
ATOM 1642 C C . SER A 1 209 ? 12.034 6.609 2.803 1.00 94.06 209 SER A C 1
ATOM 1644 O O . SER A 1 209 ? 12.406 7.202 1.799 1.00 94.06 209 SER A O 1
ATOM 1646 N N . ALA A 1 210 ? 12.575 5.446 3.179 1.00 95.81 210 ALA A N 1
ATOM 1647 C CA . ALA A 1 210 ? 13.629 4.788 2.410 1.00 95.81 210 ALA A CA 1
ATOM 1648 C C . ALA A 1 210 ? 13.152 4.395 1.000 1.00 95.81 210 ALA A C 1
ATOM 1650 O O . ALA A 1 210 ? 13.906 4.512 0.036 1.00 95.81 210 ALA A O 1
ATOM 1651 N N . LEU A 1 211 ? 11.896 3.955 0.868 1.00 96.06 211 LEU A N 1
ATOM 1652 C CA . LEU A 1 211 ? 11.300 3.638 -0.430 1.00 96.06 211 LEU A CA 1
ATOM 1653 C C . LEU A 1 211 ? 11.069 4.894 -1.291 1.00 96.06 211 LEU A C 1
ATOM 1655 O O . LEU A 1 211 ? 11.266 4.848 -2.502 1.00 96.06 211 LEU A O 1
ATOM 1659 N N . ASP A 1 212 ? 10.680 6.011 -0.675 1.00 95.94 212 ASP A N 1
ATOM 1660 C CA . ASP A 1 212 ? 10.529 7.308 -1.346 1.00 95.94 212 ASP A CA 1
ATOM 1661 C C . ASP A 1 212 ? 11.883 7.853 -1.844 1.00 95.94 212 ASP A C 1
ATOM 1663 O O . ASP A 1 212 ? 12.011 8.280 -2.992 1.00 95.94 212 ASP A O 1
ATOM 1667 N N . GLU A 1 213 ? 12.937 7.734 -1.030 1.00 96.81 213 GLU A N 1
ATOM 1668 C CA . GLU A 1 213 ? 14.312 8.044 -1.441 1.00 96.81 213 GLU A CA 1
ATOM 1669 C C . GLU A 1 213 ? 14.783 7.152 -2.600 1.00 96.81 213 GLU A C 1
ATOM 1671 O O . GLU A 1 213 ? 15.406 7.640 -3.547 1.00 96.81 213 GLU A O 1
ATOM 1676 N N . GLU A 1 214 ? 14.477 5.851 -2.558 1.00 97.00 214 GLU A N 1
ATOM 1677 C CA . GLU A 1 214 ? 14.783 4.914 -3.642 1.00 97.00 214 GLU A CA 1
ATOM 1678 C C . GLU A 1 214 ? 14.078 5.323 -4.941 1.00 97.00 214 GLU A C 1
ATOM 1680 O O . GLU A 1 214 ? 14.723 5.372 -5.992 1.00 97.00 214 GLU A O 1
ATOM 1685 N N . TRP A 1 215 ? 12.798 5.700 -4.870 1.00 97.88 215 TRP A N 1
ATOM 1686 C CA . TRP A 1 215 ? 12.060 6.225 -6.016 1.00 97.88 215 TRP A CA 1
ATOM 1687 C C . TRP A 1 215 ? 12.727 7.476 -6.596 1.00 97.88 215 TRP A C 1
ATOM 1689 O O . TRP A 1 215 ? 12.994 7.524 -7.798 1.00 97.88 215 TRP A O 1
ATOM 1699 N N . HIS A 1 216 ? 13.083 8.448 -5.750 1.00 97.56 216 HIS A N 1
ATOM 1700 C CA . HIS A 1 216 ? 13.781 9.661 -6.179 1.00 97.56 216 HIS A CA 1
ATOM 1701 C C . HIS A 1 216 ? 15.114 9.352 -6.874 1.00 97.56 216 HIS A C 1
ATOM 1703 O O . HIS A 1 216 ? 15.441 9.962 -7.893 1.00 97.56 216 HIS A O 1
ATOM 1709 N N . GLN A 1 217 ? 15.881 8.379 -6.374 1.00 96.88 217 GLN A N 1
ATOM 1710 C CA . GLN A 1 217 ? 17.118 7.944 -7.025 1.00 96.88 217 GLN A CA 1
ATOM 1711 C C . GLN A 1 217 ? 16.859 7.332 -8.407 1.00 96.88 217 GLN A C 1
ATOM 1713 O O . GLN A 1 217 ? 17.600 7.626 -9.348 1.00 96.88 217 GLN A O 1
ATOM 1718 N N . GLN A 1 218 ? 15.827 6.496 -8.556 1.00 96.56 218 GLN A N 1
ATOM 1719 C CA . GLN A 1 218 ? 15.485 5.900 -9.851 1.00 96.56 218 GLN A CA 1
ATOM 1720 C C . GLN A 1 218 ? 14.961 6.942 -10.845 1.00 96.56 218 GLN A C 1
ATOM 1722 O O . GLN A 1 218 ? 15.379 6.939 -12.004 1.00 96.56 218 GLN A O 1
ATOM 1727 N N . HIS A 1 219 ? 14.115 7.869 -10.392 1.00 96.94 219 HIS A N 1
ATOM 1728 C CA . HIS A 1 219 ? 13.587 8.957 -11.216 1.00 96.94 219 HIS A CA 1
ATOM 1729 C C . HIS A 1 219 ? 14.690 9.913 -11.688 1.00 96.94 219 HIS A C 1
ATOM 1731 O O . HIS A 1 219 ? 14.744 10.264 -12.868 1.00 96.94 219 HIS A O 1
ATOM 1737 N N . ASN A 1 220 ? 15.650 10.241 -10.816 1.00 95.94 220 ASN A N 1
ATOM 1738 C CA . ASN A 1 220 ? 16.830 11.021 -11.195 1.00 95.94 220 ASN A CA 1
ATOM 1739 C C . ASN A 1 220 ? 17.681 10.287 -12.243 1.00 95.94 220 ASN A C 1
ATOM 1741 O O . ASN A 1 220 ? 18.064 10.886 -13.247 1.00 95.94 220 ASN A O 1
ATOM 1745 N N . ARG A 1 221 ? 17.918 8.977 -12.072 1.00 94.75 221 ARG A N 1
ATOM 1746 C CA . ARG A 1 221 ? 18.642 8.165 -13.068 1.00 94.75 221 ARG A CA 1
ATOM 1747 C C . ARG A 1 221 ? 17.940 8.164 -14.422 1.00 94.75 221 ARG A C 1
ATOM 1749 O O . ARG A 1 221 ? 18.606 8.301 -15.443 1.00 94.75 221 ARG A O 1
ATOM 1756 N N . PHE A 1 222 ? 16.616 8.020 -14.447 1.00 95.62 222 PHE A N 1
ATOM 1757 C CA . PHE A 1 222 ? 15.840 8.137 -15.682 1.00 95.62 222 PHE A CA 1
ATOM 1758 C C . PHE A 1 222 ? 15.987 9.535 -16.298 1.00 95.62 222 PHE A C 1
ATOM 1760 O O . PHE A 1 222 ? 16.316 9.659 -17.478 1.00 95.62 222 PHE A O 1
ATOM 1767 N N . SER A 1 223 ? 15.847 10.583 -15.487 1.00 93.25 223 SER A N 1
ATOM 1768 C CA . SER A 1 223 ? 15.940 11.979 -15.922 1.00 93.25 223 SER A CA 1
ATOM 1769 C C . SER A 1 223 ? 17.304 12.353 -16.512 1.00 93.25 223 SER A C 1
ATOM 1771 O O . SER A 1 223 ? 17.379 13.175 -17.427 1.00 93.25 223 SER A O 1
ATOM 1773 N N . GLU A 1 224 ? 18.384 11.749 -16.019 1.00 91.62 224 GLU A N 1
ATOM 1774 C CA . GLU A 1 224 ? 19.731 11.901 -16.580 1.00 91.62 224 GLU A CA 1
ATOM 1775 C C . GLU A 1 224 ? 19.892 11.141 -17.906 1.00 91.62 224 GLU A C 1
ATOM 1777 O O . GLU A 1 224 ? 20.576 11.611 -18.815 1.00 91.62 224 GLU A O 1
ATOM 1782 N N . GLN A 1 225 ? 19.242 9.982 -18.039 1.00 90.12 225 GLN A N 1
ATOM 1783 C CA . GLN A 1 225 ? 19.393 9.067 -19.175 1.00 90.12 225 GLN A CA 1
ATOM 1784 C C . GLN A 1 225 ? 18.431 9.347 -20.337 1.00 90.12 225 GLN A C 1
ATOM 1786 O O . GLN A 1 225 ? 18.730 8.958 -21.466 1.00 90.12 225 GLN A O 1
ATOM 1791 N N . GLN A 1 226 ? 17.307 10.033 -20.097 1.00 86.94 226 GLN A N 1
ATOM 1792 C CA . GLN A 1 226 ? 16.277 10.303 -21.113 1.00 86.94 226 GLN A CA 1
ATOM 1793 C C . GLN A 1 226 ? 16.763 11.177 -22.277 1.00 86.94 226 GLN A C 1
ATOM 1795 O O . GLN A 1 226 ? 16.149 11.184 -23.341 1.00 86.94 226 GLN A O 1
ATOM 1800 N N . LYS A 1 227 ? 17.880 11.900 -22.106 1.00 84.56 227 LYS A N 1
ATOM 1801 C CA . LYS A 1 227 ? 18.528 12.678 -23.172 1.00 84.56 227 LYS A CA 1
ATOM 1802 C C . LYS A 1 227 ? 19.256 11.742 -24.138 1.00 84.56 227 LYS A C 1
ATOM 1804 O O . LYS A 1 227 ? 20.483 11.687 -24.170 1.00 84.56 227 LYS A O 1
ATOM 1809 N N . CYS A 1 228 ? 18.489 10.989 -24.917 1.00 88.31 228 CYS A N 1
ATOM 1810 C CA . CYS A 1 228 ? 19.002 10.037 -25.887 1.00 88.31 228 CYS A CA 1
ATOM 1811 C C . CYS A 1 228 ? 18.405 10.314 -27.269 1.00 88.31 228 CYS A C 1
ATOM 1813 O O . CYS A 1 228 ? 17.199 10.209 -27.466 1.00 88.31 228 CYS A O 1
ATOM 1815 N N . LEU A 1 229 ? 19.264 10.637 -28.241 1.00 87.25 229 LEU A N 1
ATOM 1816 C CA . LEU A 1 229 ? 18.862 10.996 -29.611 1.00 87.25 229 LEU A CA 1
ATOM 1817 C C . LEU A 1 229 ? 18.173 9.855 -30.373 1.00 87.25 229 LEU A C 1
ATOM 1819 O O . LEU A 1 229 ? 17.507 10.094 -31.376 1.00 87.25 229 LEU A O 1
ATOM 1823 N N . PHE A 1 230 ? 18.377 8.616 -29.933 1.00 89.56 230 PHE A N 1
ATOM 1824 C CA . PHE A 1 230 ? 17.975 7.413 -30.659 1.00 89.56 230 PHE A CA 1
ATOM 1825 C C . PHE A 1 230 ? 16.655 6.819 -30.152 1.00 89.56 230 PHE A C 1
ATOM 1827 O O . PHE A 1 230 ? 16.202 5.804 -30.677 1.00 89.56 230 PHE A O 1
ATOM 1834 N N . ILE A 1 231 ? 16.044 7.433 -29.134 1.00 89.94 231 ILE A N 1
ATOM 1835 C CA . ILE A 1 231 ? 14.843 6.933 -28.465 1.00 89.94 231 ILE A CA 1
ATOM 1836 C C . ILE A 1 231 ? 13.667 7.855 -28.773 1.00 89.94 231 ILE A C 1
ATOM 1838 O O . ILE A 1 231 ? 13.773 9.073 -28.677 1.00 89.94 231 ILE A O 1
ATOM 1842 N N . ASN A 1 232 ? 12.535 7.261 -29.148 1.00 88.94 232 ASN A N 1
ATOM 1843 C CA . ASN A 1 232 ? 11.301 7.997 -29.409 1.00 88.94 232 ASN A CA 1
ATOM 1844 C C . ASN A 1 232 ? 10.708 8.536 -28.093 1.00 88.94 232 ASN A C 1
ATOM 1846 O O . ASN A 1 232 ? 10.608 7.800 -27.111 1.00 88.94 232 ASN A O 1
ATOM 1850 N N . GLU A 1 233 ? 10.263 9.792 -28.098 1.00 89.06 233 GLU A N 1
ATOM 1851 C CA . GLU A 1 233 ? 9.628 10.471 -26.962 1.00 89.06 233 GLU A CA 1
ATOM 1852 C C . GLU A 1 233 ? 8.405 9.725 -26.401 1.00 89.06 233 GLU A C 1
ATOM 1854 O O . GLU A 1 233 ? 8.142 9.788 -25.201 1.00 89.06 233 GLU A O 1
ATOM 1859 N N . GLU A 1 234 ? 7.686 8.957 -27.223 1.00 91.50 234 GLU A N 1
ATOM 1860 C CA . GLU A 1 234 ? 6.546 8.153 -26.764 1.00 91.50 234 GLU A CA 1
ATOM 1861 C C . GLU A 1 234 ? 6.948 7.129 -25.685 1.00 91.50 234 GLU A C 1
ATOM 1863 O O . GLU A 1 234 ? 6.201 6.882 -24.734 1.00 91.50 234 GLU A O 1
ATOM 1868 N N . TRP A 1 235 ? 8.154 6.560 -25.794 1.00 93.00 235 TRP A N 1
ATOM 1869 C CA . TRP A 1 235 ? 8.700 5.665 -24.774 1.00 93.00 235 TRP A CA 1
ATOM 1870 C C . TRP A 1 235 ? 8.994 6.404 -23.470 1.00 93.00 235 TRP A C 1
ATOM 1872 O O . TRP A 1 235 ? 8.729 5.867 -22.395 1.00 93.00 235 TRP A O 1
ATOM 1882 N N . LEU A 1 236 ? 9.494 7.640 -23.558 1.00 93.69 236 LEU A N 1
ATOM 1883 C CA . LEU A 1 236 ? 9.771 8.468 -22.384 1.00 93.69 236 LEU A CA 1
ATOM 1884 C C . LEU A 1 236 ? 8.486 8.736 -21.598 1.00 93.69 236 LEU A C 1
ATOM 1886 O O . LEU A 1 236 ? 8.468 8.562 -20.384 1.00 93.69 236 LEU A O 1
ATOM 1890 N N . GLY A 1 237 ? 7.397 9.072 -22.297 1.00 93.88 237 GLY A N 1
ATOM 1891 C CA . GLY A 1 237 ? 6.094 9.301 -21.673 1.00 93.88 237 GLY A CA 1
ATOM 1892 C C . GLY A 1 237 ? 5.553 8.070 -20.940 1.00 93.88 237 GLY A C 1
ATOM 1893 O O . GLY A 1 237 ? 5.054 8.190 -19.822 1.00 93.88 237 GLY A O 1
ATOM 1894 N N . ARG A 1 238 ? 5.691 6.873 -21.529 1.00 95.38 238 ARG A N 1
ATOM 1895 C CA . ARG A 1 238 ? 5.268 5.612 -20.894 1.00 95.38 238 ARG A CA 1
ATOM 1896 C C . ARG A 1 238 ? 6.086 5.274 -19.647 1.00 95.38 238 ARG A C 1
ATOM 1898 O O . ARG A 1 238 ? 5.519 4.877 -18.631 1.00 95.38 238 ARG A O 1
ATOM 1905 N N . ILE A 1 239 ? 7.405 5.444 -19.712 1.00 96.38 239 ILE A N 1
ATOM 1906 C CA . ILE A 1 239 ? 8.296 5.190 -18.573 1.00 96.38 239 ILE A CA 1
ATOM 1907 C C . ILE A 1 239 ? 8.004 6.178 -17.440 1.00 96.38 239 ILE A C 1
ATOM 1909 O O . ILE A 1 239 ? 7.828 5.750 -16.299 1.00 96.38 239 ILE A O 1
ATOM 1913 N N . GLU A 1 240 ? 7.881 7.470 -17.749 1.00 96.19 240 GLU A N 1
ATOM 1914 C CA . GLU A 1 240 ? 7.560 8.507 -16.764 1.00 96.19 240 GLU A CA 1
ATOM 1915 C C . GLU A 1 240 ? 6.217 8.231 -16.078 1.00 96.19 240 GLU A C 1
ATOM 1917 O O . GLU A 1 240 ? 6.131 8.280 -14.853 1.00 96.19 240 GLU A O 1
ATOM 1922 N N . ALA A 1 241 ? 5.186 7.853 -16.844 1.00 96.69 241 ALA A N 1
ATOM 1923 C CA . ALA A 1 241 ? 3.894 7.463 -16.283 1.00 96.69 241 ALA A CA 1
ATOM 1924 C C . ALA A 1 241 ? 4.031 6.279 -15.309 1.00 96.69 241 ALA A C 1
ATOM 1926 O O . ALA A 1 241 ? 3.530 6.350 -14.189 1.00 96.69 241 ALA A O 1
ATOM 1927 N N . SER A 1 242 ? 4.787 5.239 -15.686 1.00 96.75 242 SER A N 1
ATOM 1928 C CA . SER A 1 242 ? 5.017 4.076 -14.816 1.00 96.75 242 SER A CA 1
ATOM 1929 C C . SER A 1 242 ? 5.727 4.440 -13.506 1.00 96.75 242 SER A C 1
ATOM 1931 O O . SER A 1 242 ? 5.391 3.913 -12.448 1.00 96.75 242 SER A O 1
ATOM 1933 N N . LEU A 1 243 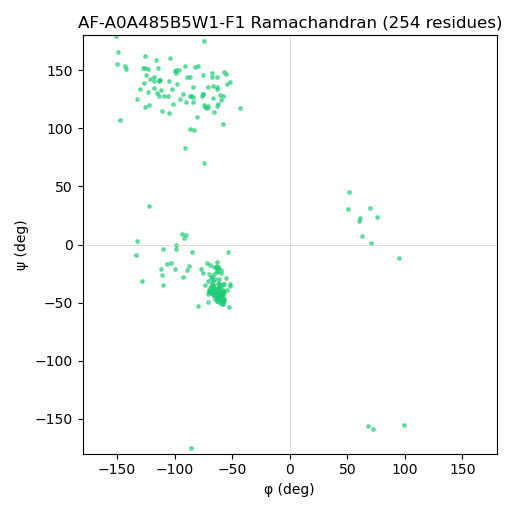? 6.690 5.368 -13.547 1.00 96.88 243 LEU A N 1
ATOM 1934 C CA . LEU A 1 243 ? 7.377 5.856 -12.351 1.00 96.88 243 LEU A CA 1
ATOM 1935 C C . LEU A 1 243 ? 6.442 6.702 -11.487 1.00 96.88 243 LEU A C 1
ATOM 1937 O O . LEU A 1 243 ? 6.444 6.564 -10.262 1.00 96.88 243 LEU A O 1
ATOM 1941 N N . GLN A 1 244 ? 5.620 7.542 -12.108 1.00 96.38 244 GLN A N 1
ATOM 1942 C CA . GLN A 1 244 ? 4.675 8.388 -11.396 1.00 96.38 244 GLN A CA 1
ATOM 1943 C C . GLN A 1 244 ? 3.576 7.574 -10.703 1.00 96.38 244 GLN A C 1
ATOM 1945 O O . GLN A 1 244 ? 3.194 7.907 -9.580 1.00 96.38 244 GLN A O 1
ATOM 1950 N N . ASP A 1 245 ? 3.124 6.474 -11.307 1.00 95.56 245 ASP A N 1
ATOM 1951 C CA . ASP A 1 245 ? 2.174 5.549 -10.682 1.00 95.56 245 ASP A CA 1
ATOM 1952 C C . ASP A 1 245 ? 2.726 4.971 -9.370 1.00 95.56 245 ASP A C 1
ATOM 1954 O O . ASP A 1 245 ? 2.007 4.898 -8.368 1.00 95.56 245 ASP A O 1
ATOM 1958 N N . VAL A 1 246 ? 4.020 4.625 -9.329 1.00 95.06 246 VAL A N 1
ATOM 1959 C CA . VAL A 1 246 ? 4.692 4.188 -8.093 1.00 95.06 246 VAL A CA 1
ATOM 1960 C C . VAL A 1 246 ? 4.703 5.313 -7.053 1.00 95.06 246 VAL A C 1
ATOM 1962 O O . VAL A 1 246 ? 4.357 5.077 -5.895 1.00 95.06 246 VAL A O 1
ATOM 1965 N N . ALA A 1 247 ? 5.028 6.545 -7.455 1.00 94.12 247 ALA A N 1
ATOM 1966 C CA . ALA A 1 247 ? 5.062 7.701 -6.554 1.00 94.12 247 ALA A CA 1
ATOM 1967 C C . ALA A 1 247 ? 3.696 7.985 -5.911 1.00 94.12 247 ALA A C 1
ATOM 1969 O O . ALA A 1 247 ? 3.603 8.278 -4.717 1.00 94.12 247 ALA A O 1
ATOM 1970 N N . VAL A 1 248 ? 2.620 7.890 -6.699 1.00 94.00 248 VAL A N 1
ATOM 1971 C CA . VAL A 1 248 ? 1.246 8.065 -6.212 1.00 94.00 248 VAL A CA 1
ATOM 1972 C C . VAL A 1 248 ? 0.911 7.005 -5.164 1.00 94.00 248 VAL A C 1
ATOM 1974 O O . VAL A 1 248 ? 0.377 7.349 -4.109 1.00 94.00 248 VAL A O 1
ATOM 1977 N N . GLN A 1 249 ? 1.269 5.741 -5.403 1.00 89.25 249 GLN A N 1
ATOM 1978 C CA . GLN A 1 249 ? 1.012 4.657 -4.452 1.00 89.25 249 GLN A CA 1
ATOM 1979 C C . GLN A 1 249 ? 1.821 4.802 -3.154 1.00 89.25 249 GLN A C 1
ATOM 1981 O O . GLN A 1 249 ? 1.272 4.597 -2.070 1.00 89.25 249 GLN A O 1
ATOM 1986 N N . ILE A 1 250 ? 3.091 5.221 -3.233 1.00 90.38 250 ILE A N 1
ATOM 1987 C CA . ILE A 1 250 ? 3.915 5.505 -2.044 1.00 90.38 250 ILE A CA 1
ATOM 1988 C C . ILE A 1 250 ? 3.275 6.624 -1.208 1.00 90.38 250 ILE A C 1
ATOM 1990 O O . ILE A 1 250 ? 3.080 6.459 -0.002 1.00 90.38 250 ILE A O 1
ATOM 1994 N N . LYS A 1 251 ? 2.865 7.731 -1.843 1.00 88.56 251 LYS A N 1
ATOM 1995 C CA . LYS A 1 251 ? 2.196 8.852 -1.157 1.00 88.56 251 LYS A CA 1
ATOM 1996 C C . LYS A 1 251 ? 0.875 8.438 -0.511 1.00 88.56 251 LYS A C 1
ATOM 1998 O O . LYS A 1 251 ? 0.591 8.846 0.612 1.00 88.56 251 LYS A O 1
ATOM 2003 N N . GLN A 1 252 ? 0.078 7.608 -1.184 1.00 82.19 252 GLN A N 1
ATOM 2004 C CA . GLN A 1 252 ? -1.163 7.075 -0.614 1.00 82.19 252 GLN A CA 1
ATOM 2005 C C . GLN A 1 252 ? -0.894 6.219 0.631 1.00 82.19 252 GLN A C 1
ATOM 2007 O O . GLN A 1 252 ? -1.591 6.365 1.636 1.00 82.19 252 GLN A O 1
ATOM 2012 N N . ALA A 1 253 ? 0.143 5.378 0.608 1.00 78.12 253 ALA A N 1
ATOM 2013 C CA . ALA A 1 253 ? 0.511 4.540 1.748 1.00 78.12 253 ALA A CA 1
ATOM 2014 C C . ALA A 1 253 ? 1.032 5.338 2.959 1.00 78.12 253 ALA A C 1
ATOM 2016 O O . ALA A 1 253 ? 0.869 4.884 4.091 1.00 78.12 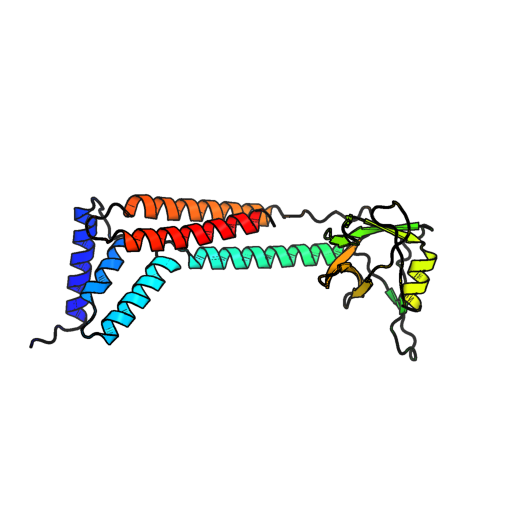253 ALA A O 1
ATOM 2017 N N . GLN A 1 254 ? 1.622 6.517 2.731 1.00 78.12 254 GLN A N 1
ATOM 2018 C CA . GLN A 1 254 ? 2.043 7.453 3.783 1.00 78.12 254 GLN A CA 1
ATOM 2019 C C . GLN A 1 254 ? 0.873 8.223 4.421 1.00 78.12 254 GLN A C 1
ATOM 2021 O O . GLN A 1 254 ? 0.999 8.700 5.547 1.00 78.12 254 GLN A O 1
ATOM 2026 N N . GLN A 1 255 ? -0.242 8.384 3.704 1.00 68.25 255 GLN A N 1
ATOM 2027 C CA . GLN A 1 255 ? -1.420 9.126 4.175 1.00 68.25 255 GLN A CA 1
ATOM 2028 C C . GLN A 1 255 ? -2.461 8.243 4.862 1.00 68.25 255 GLN A C 1
ATOM 2030 O O . GLN A 1 255 ? -3.219 8.736 5.697 1.00 68.25 255 GLN A O 1
ATOM 2035 N N . CYS A 1 256 ? -2.524 6.966 4.481 1.00 58.22 256 CYS A N 1
ATOM 2036 C CA . CYS A 1 256 ? -3.375 5.979 5.135 1.00 58.22 256 CYS A CA 1
ATOM 2037 C C . CYS A 1 256 ? -2.894 5.737 6.557 1.00 58.22 256 CYS A C 1
ATOM 2039 O O . CYS A 1 256 ? -3.735 5.408 7.416 1.00 58.22 256 CYS A O 1
#